Protein AF-A0A1F4MQS3-F1 (afdb_monomer_lite)

pLDDT: mean 78.27, std 14.8, range [34.16, 96.81]

Secondary structure (DSSP, 8-state):
-HHHHHHHHHHHHHHT---EEEEEEEETTEEEEEEEEGGGHHHHHHHHHHHHHHHHHHHHHTTGGGSPP-HHHHHHHHHHTTTT--HHHHHHHHHHHHHT--SSHHHHHHHHHHHHHIIIIIGGGGEEETTEESS-TTSHHHHHHHTT-HHHHHHHHHHHHHHHHHHHHHHHHHHHHHHHHT--

Structure (mmCIF, N/CA/C/O backbone):
data_AF-A0A1F4MQS3-F1
#
_entry.id   AF-A0A1F4MQS3-F1
#
loop_
_atom_site.group_PDB
_atom_site.id
_atom_site.type_symbol
_atom_site.label_atom_id
_atom_site.label_alt_id
_atom_site.label_comp_id
_atom_site.label_asym_id
_atom_site.label_entity_id
_atom_site.label_seq_id
_atom_site.pdbx_PDB_ins_code
_atom_site.Cartn_x
_atom_site.Cartn_y
_atom_site.Cartn_z
_atom_site.occupancy
_atom_site.B_iso_or_equiv
_atom_site.auth_seq_id
_atom_site.auth_comp_id
_atom_site.auth_asym_id
_atom_site.auth_atom_id
_atom_site.pdbx_PDB_model_num
ATOM 1 N N . MET A 1 1 ? 4.201 -28.272 20.830 1.00 42.91 1 MET A N 1
ATOM 2 C CA . MET A 1 1 ? 4.094 -27.930 22.268 1.00 42.91 1 MET A CA 1
ATOM 3 C C . MET A 1 1 ? 4.689 -26.575 22.675 1.00 42.91 1 MET A C 1
ATOM 5 O O . MET A 1 1 ? 3.968 -25.835 23.324 1.00 42.91 1 MET A O 1
ATOM 9 N N . LYS A 1 2 ? 5.932 -26.172 22.333 1.00 38.41 2 LYS A N 1
ATOM 10 C CA . LYS A 1 2 ? 6.406 -24.777 22.590 1.00 38.41 2 LYS A CA 1
ATOM 11 C C . LYS A 1 2 ? 5.998 -23.754 21.509 1.00 38.41 2 LYS A C 1
ATOM 13 O O . LYS A 1 2 ? 5.929 -22.563 21.792 1.00 38.41 2 LYS A O 1
ATOM 18 N N . ARG A 1 3 ? 5.716 -24.219 20.286 1.00 34.16 3 ARG A N 1
ATOM 19 C CA . ARG A 1 3 ? 5.345 -23.390 19.120 1.00 34.16 3 ARG A CA 1
ATOM 20 C C . ARG A 1 3 ? 3.906 -22.850 19.215 1.00 34.16 3 ARG A C 1
ATOM 22 O O . ARG A 1 3 ? 3.660 -21.710 18.841 1.00 34.16 3 ARG A O 1
ATOM 29 N N . ASP A 1 4 ? 3.014 -23.628 19.824 1.00 44.94 4 ASP A N 1
ATOM 30 C CA . ASP A 1 4 ? 1.570 -23.352 19.904 1.00 44.94 4 ASP A CA 1
ATOM 31 C C . ASP A 1 4 ? 1.253 -22.237 20.913 1.00 44.94 4 ASP A C 1
ATOM 33 O O . ASP A 1 4 ? 0.486 -21.324 20.628 1.00 44.94 4 ASP A O 1
ATOM 37 N N . LYS A 1 5 ? 1.984 -22.206 22.035 1.00 43.28 5 LYS A N 1
ATOM 38 C CA . LYS A 1 5 ? 1.832 -21.187 23.087 1.00 43.28 5 LYS A CA 1
ATOM 39 C C . LYS A 1 5 ? 2.231 -19.777 22.627 1.00 43.28 5 LYS A C 1
ATOM 41 O O . LYS A 1 5 ? 1.663 -18.789 23.073 1.00 43.28 5 LYS A O 1
ATOM 46 N N . ALA A 1 6 ? 3.219 -19.657 21.736 1.00 38.25 6 ALA A N 1
ATOM 47 C CA . ALA A 1 6 ? 3.658 -18.361 21.211 1.00 38.25 6 ALA A CA 1
ATOM 48 C C . ALA A 1 6 ? 2.659 -17.768 20.202 1.00 38.25 6 ALA A C 1
ATOM 50 O O . ALA A 1 6 ? 2.462 -16.552 20.200 1.00 38.25 6 ALA A O 1
ATOM 51 N N . LEU A 1 7 ? 2.030 -18.628 19.393 1.00 41.91 7 LEU A N 1
ATOM 52 C CA . LEU A 1 7 ? 0.956 -18.285 18.460 1.00 41.91 7 LEU A CA 1
ATOM 53 C C . LEU A 1 7 ? -0.340 -17.922 19.193 1.00 41.91 7 LEU A C 1
ATOM 55 O O . LEU A 1 7 ? -0.954 -16.925 18.839 1.00 41.91 7 LEU A O 1
ATOM 59 N N . GLU A 1 8 ? -0.708 -18.647 20.252 1.00 46.16 8 GLU A N 1
ATOM 60 C CA . GLU A 1 8 ? -1.857 -18.308 21.107 1.00 46.16 8 GLU A CA 1
ATOM 61 C C . GLU A 1 8 ? -1.672 -16.986 21.855 1.00 46.16 8 GLU A C 1
ATOM 63 O O . GLU A 1 8 ? -2.613 -16.215 21.969 1.00 46.16 8 GLU A O 1
ATOM 68 N N . ILE A 1 9 ? -0.461 -16.671 22.327 1.00 45.41 9 ILE A N 1
ATOM 69 C CA . ILE A 1 9 ? -0.186 -15.386 22.991 1.00 45.41 9 ILE A CA 1
ATOM 70 C C . ILE A 1 9 ? -0.205 -14.226 21.988 1.00 45.41 9 ILE A C 1
ATOM 72 O O . ILE A 1 9 ? -0.660 -13.139 22.328 1.00 45.41 9 ILE A O 1
ATOM 76 N N . LEU A 1 10 ? 0.280 -14.434 20.758 1.00 46.12 10 LEU A N 1
ATOM 77 C CA . LEU A 1 10 ? 0.170 -13.438 19.685 1.00 46.12 10 LEU A CA 1
ATOM 78 C C . LEU A 1 10 ? -1.285 -13.256 19.243 1.00 46.12 10 LEU A C 1
ATOM 80 O O . LEU A 1 10 ? -1.709 -12.119 19.069 1.00 46.12 10 LEU A O 1
ATOM 84 N N . ARG A 1 11 ? -2.057 -14.347 19.144 1.00 50.38 11 ARG A N 1
ATOM 85 C CA . ARG A 1 11 ? -3.507 -14.302 18.926 1.00 50.38 11 ARG A CA 1
ATOM 86 C C . ARG A 1 11 ? -4.212 -13.559 20.049 1.00 50.38 11 ARG A C 1
ATOM 88 O O . ARG A 1 11 ? -4.849 -12.570 19.756 1.00 50.38 11 ARG A O 1
ATOM 95 N N . ALA A 1 12 ? -4.000 -13.903 21.316 1.00 50.53 12 ALA A N 1
ATOM 96 C CA . ALA A 1 12 ? -4.643 -13.237 22.451 1.00 50.53 12 ALA A CA 1
ATOM 97 C C . ALA A 1 12 ? -4.222 -11.761 22.624 1.00 50.53 12 ALA A C 1
ATOM 99 O O . ALA A 1 12 ? -5.011 -10.941 23.099 1.00 50.53 12 ALA A O 1
ATOM 100 N N . ALA A 1 13 ? -2.989 -11.403 22.243 1.00 49.19 13 ALA A N 1
ATOM 101 C CA . ALA A 1 13 ? -2.528 -10.015 22.216 1.00 49.19 13 ALA A CA 1
ATOM 102 C C . ALA A 1 13 ? -3.146 -9.216 21.053 1.00 49.19 13 ALA A C 1
ATOM 104 O O . ALA A 1 13 ? -3.461 -8.044 21.249 1.00 49.19 13 ALA A O 1
ATOM 105 N N . ASN A 1 14 ? -3.362 -9.844 19.889 1.00 50.25 14 ASN A N 1
ATOM 106 C CA . ASN A 1 14 ? -4.053 -9.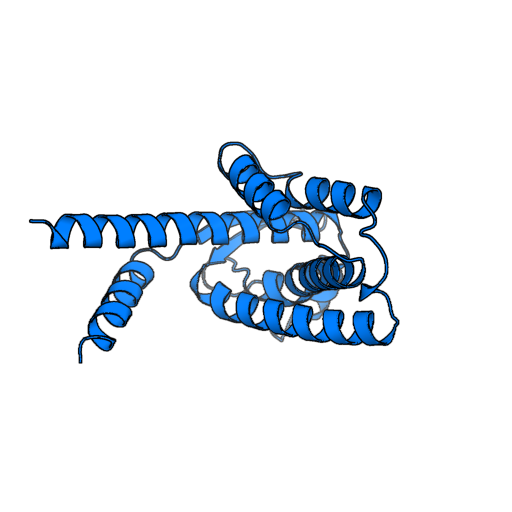250 18.737 1.00 50.25 14 ASN A CA 1
ATOM 107 C C . ASN A 1 14 ? -5.579 -9.201 18.918 1.00 50.25 14 ASN A C 1
ATOM 109 O O . ASN A 1 14 ? -6.194 -8.193 18.602 1.00 50.25 14 ASN A O 1
ATOM 113 N N . GLU A 1 15 ? -6.192 -10.243 19.475 1.00 50.12 15 GLU A N 1
ATOM 114 C CA . GLU A 1 15 ? -7.641 -10.385 19.675 1.00 50.12 15 GLU A CA 1
ATOM 115 C C . GLU A 1 15 ? -8.194 -9.349 20.666 1.00 50.12 15 GLU A C 1
ATOM 117 O O . GLU A 1 15 ? -9.366 -8.996 20.590 1.00 50.12 15 GLU A O 1
ATOM 122 N N . LYS A 1 16 ? -7.357 -8.807 21.568 1.00 51.34 16 LYS A N 1
ATOM 123 C CA . LYS A 1 16 ? -7.728 -7.713 22.492 1.00 51.34 16 LYS A CA 1
ATOM 124 C C . LYS A 1 16 ? -7.194 -6.332 22.088 1.00 51.34 16 LYS A C 1
ATOM 126 O O . LYS A 1 16 ? -7.502 -5.350 22.760 1.00 51.34 16 LYS A O 1
ATOM 131 N N . ARG A 1 17 ? -6.380 -6.241 21.031 1.00 55.25 17 ARG A N 1
ATOM 132 C CA . ARG A 1 17 ? -5.812 -4.994 20.485 1.00 55.25 17 ARG A CA 1
ATOM 133 C C . ARG A 1 17 ? -5.831 -5.050 18.959 1.00 55.25 17 ARG A C 1
ATOM 135 O O . ARG A 1 17 ? -4.779 -4.980 18.324 1.00 55.25 17 ARG A O 1
ATOM 142 N N . ALA A 1 18 ? -7.018 -5.209 18.378 1.00 62.50 18 ALA A N 1
ATOM 143 C CA . ALA A 1 18 ? -7.186 -5.034 16.943 1.00 62.50 18 ALA A CA 1
ATOM 144 C C . ALA A 1 18 ? -6.693 -3.622 16.596 1.00 62.50 18 ALA A C 1
ATOM 146 O O . ALA A 1 18 ? -7.237 -2.629 17.082 1.00 62.50 18 ALA A O 1
ATOM 147 N N . VAL A 1 19 ? -5.595 -3.526 15.844 1.00 75.62 19 VAL A N 1
ATOM 148 C CA . VAL A 1 19 ? -5.131 -2.227 15.3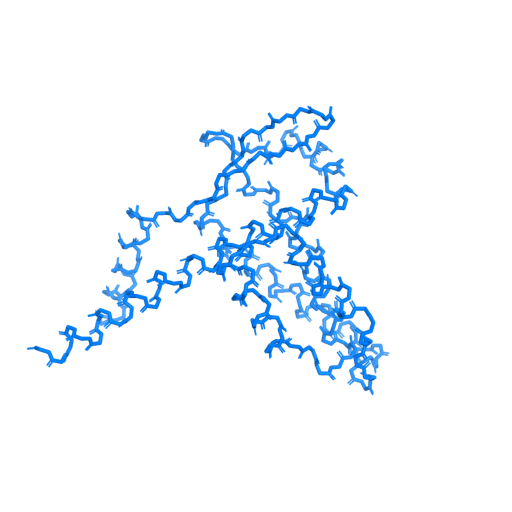64 1.00 75.62 19 VAL A CA 1
ATOM 149 C C . VAL A 1 19 ? -6.143 -1.794 14.325 1.00 75.62 19 VAL A C 1
ATOM 151 O O . VAL A 1 19 ? -6.397 -2.521 13.365 1.00 75.62 19 VAL A O 1
ATOM 154 N N . GLN A 1 20 ? -6.721 -0.623 14.539 1.00 86.00 20 GLN A N 1
ATOM 155 C CA . GLN A 1 20 ? -7.630 -0.010 13.595 1.00 86.00 20 GLN A CA 1
ATOM 156 C C . GLN A 1 20 ? -7.180 1.408 13.279 1.00 86.00 20 GLN A C 1
ATOM 158 O O . GLN A 1 20 ? -6.501 2.064 14.080 1.00 86.00 20 GLN A O 1
ATOM 163 N N . ILE A 1 21 ? -7.551 1.860 12.091 1.00 87.38 21 ILE A N 1
ATOM 164 C CA . ILE A 1 21 ? -7.402 3.243 11.667 1.00 87.38 21 ILE A CA 1
ATOM 165 C C . ILE A 1 21 ? -8.743 3.707 11.133 1.00 87.38 21 ILE A C 1
ATOM 167 O O . ILE A 1 21 ? -9.274 3.120 10.192 1.00 87.38 21 ILE A O 1
ATOM 171 N N . ASP A 1 22 ? -9.236 4.779 11.737 1.00 90.56 22 ASP A N 1
ATOM 172 C CA . ASP A 1 22 ? -10.460 5.462 11.349 1.00 90.56 22 ASP A CA 1
ATOM 173 C C . ASP A 1 22 ? -10.089 6.704 10.530 1.00 90.56 22 ASP A C 1
ATOM 175 O O . ASP A 1 22 ? -9.170 7.449 10.892 1.00 90.56 22 ASP A O 1
ATOM 179 N N . PHE A 1 23 ? -10.756 6.910 9.397 1.00 91.12 23 PHE A N 1
ATOM 180 C CA . PHE A 1 23 ? -10.542 8.070 8.531 1.00 91.12 23 PHE A CA 1
ATOM 181 C C . PHE A 1 23 ? -11.784 8.355 7.674 1.00 91.12 23 PHE A C 1
ATOM 183 O O . PHE A 1 23 ? -12.547 7.436 7.384 1.00 91.12 23 PHE A O 1
ATOM 190 N N . PRO A 1 24 ? -12.014 9.609 7.254 1.00 90.12 24 PRO A N 1
ATOM 191 C CA . PRO A 1 24 ? -13.052 9.907 6.280 1.00 90.12 24 PRO A CA 1
ATOM 192 C C . PRO A 1 24 ? -12.583 9.520 4.872 1.00 90.12 24 PRO A C 1
ATOM 194 O O . PRO A 1 24 ? -11.460 9.829 4.466 1.00 90.12 24 PRO A O 1
ATOM 197 N N . LEU A 1 25 ? -13.459 8.867 4.117 1.00 88.50 25 LEU A N 1
ATOM 198 C CA . LEU A 1 25 ? -13.337 8.676 2.680 1.00 88.50 25 LEU A CA 1
ATOM 199 C C . LEU A 1 25 ? -14.268 9.674 1.993 1.00 88.50 25 LEU A C 1
ATOM 201 O O . LEU A 1 25 ? -15.478 9.613 2.191 1.00 88.50 25 LEU A O 1
ATOM 205 N N . VAL A 1 26 ? -13.710 10.600 1.217 1.00 83.75 26 VAL A N 1
ATOM 206 C CA . VAL A 1 26 ? -14.506 11.587 0.480 1.00 83.75 26 VAL A CA 1
ATOM 207 C C . VAL A 1 26 ? -14.846 11.020 -0.893 1.00 83.75 26 VAL A C 1
ATOM 209 O O . VAL A 1 26 ? -13.941 10.752 -1.679 1.00 83.75 26 VAL A O 1
ATOM 212 N N . ILE A 1 27 ? -16.134 10.848 -1.181 1.00 75.81 27 ILE A N 1
ATOM 213 C CA . ILE A 1 27 ? -16.644 10.413 -2.489 1.00 75.81 27 ILE A CA 1
ATOM 214 C C . ILE A 1 27 ? -17.666 11.444 -2.948 1.00 75.81 27 ILE A C 1
ATOM 216 O O . ILE A 1 27 ? -18.623 11.708 -2.226 1.00 75.81 27 ILE A O 1
ATOM 220 N N . ASP A 1 28 ? -17.448 12.061 -4.110 1.00 75.19 28 ASP A N 1
ATOM 221 C CA . ASP A 1 28 ? -18.344 13.086 -4.669 1.00 75.19 28 ASP A CA 1
ATOM 222 C C . ASP A 1 28 ? -18.698 14.216 -3.676 1.00 75.19 28 ASP A C 1
ATOM 224 O O . ASP A 1 28 ? -19.802 14.757 -3.665 1.00 75.19 28 ASP A O 1
ATOM 228 N N . GLY A 1 29 ? -17.744 14.577 -2.808 1.00 78.31 29 GLY A N 1
ATOM 229 C CA . GLY A 1 29 ? -17.918 15.601 -1.770 1.00 78.31 29 GLY A CA 1
ATOM 230 C C . GLY A 1 29 ? -18.630 15.127 -0.497 1.00 78.31 29 GLY A C 1
ATOM 231 O O . GLY A 1 29 ? -18.845 15.932 0.407 1.00 78.31 29 GLY A O 1
ATOM 232 N N . ILE A 1 30 ? -18.970 13.841 -0.395 1.00 83.44 30 ILE A N 1
ATOM 233 C CA . ILE A 1 30 ? -19.573 13.222 0.788 1.00 83.44 30 ILE A CA 1
ATOM 234 C C . ILE A 1 30 ? -18.481 12.544 1.615 1.00 83.44 30 ILE A C 1
ATOM 236 O O . ILE A 1 30 ? -17.760 11.685 1.113 1.00 83.44 30 ILE A O 1
ATOM 240 N N . GLU A 1 31 ? -18.380 12.903 2.894 1.00 89.50 31 GLU A N 1
ATOM 241 C CA . GLU A 1 31 ? -17.496 12.236 3.853 1.00 89.50 31 GLU A CA 1
ATOM 242 C C . GLU A 1 31 ? -18.148 10.966 4.408 1.00 89.50 31 GLU A C 1
ATOM 244 O O . GLU A 1 31 ? -19.148 11.017 5.124 1.00 89.50 31 GLU A O 1
ATOM 249 N N . ILE A 1 32 ? -17.549 9.816 4.107 1.00 88.50 32 ILE A N 1
ATOM 250 C CA . ILE A 1 32 ? -17.955 8.513 4.632 1.00 88.50 32 ILE A CA 1
ATOM 251 C C . ILE A 1 32 ? -16.961 8.102 5.726 1.00 88.50 32 ILE A C 1
ATOM 253 O O . ILE A 1 32 ? -15.773 7.952 5.432 1.00 88.50 32 ILE A O 1
ATOM 257 N N . PRO A 1 33 ? -17.389 7.906 6.986 1.00 92.12 33 PRO A N 1
ATOM 258 C CA . PRO A 1 33 ? -16.491 7.491 8.057 1.00 92.12 33 PRO A CA 1
ATOM 259 C C . PRO A 1 33 ? -16.152 6.008 7.900 1.00 92.12 33 PRO A C 1
ATOM 261 O O . PRO A 1 33 ? -17.007 5.146 8.111 1.00 92.12 33 PRO A O 1
ATOM 264 N N . VAL A 1 34 ? -14.906 5.714 7.529 1.00 92.44 34 VAL A N 1
ATOM 265 C CA . VAL A 1 34 ? -14.443 4.345 7.297 1.00 92.44 34 VAL A CA 1
ATOM 266 C C . VAL A 1 34 ? -13.416 3.903 8.330 1.00 92.44 34 VAL A C 1
ATOM 268 O O . VAL A 1 34 ? -12.592 4.687 8.807 1.00 92.44 34 VAL A O 1
ATOM 271 N N . THR A 1 35 ? -13.433 2.609 8.623 1.00 91.38 35 THR A N 1
ATOM 272 C CA . THR A 1 35 ? -12.471 1.935 9.493 1.00 91.38 35 THR A CA 1
ATOM 273 C C . THR A 1 35 ? -11.724 0.867 8.705 1.00 91.38 35 THR A C 1
ATOM 275 O O . THR A 1 35 ? -12.329 0.076 7.982 1.00 91.38 35 THR A O 1
ATOM 278 N N . MET A 1 36 ? -10.406 0.795 8.887 1.00 89.38 36 MET A N 1
ATOM 279 C CA . MET A 1 36 ? -9.563 -0.298 8.397 1.00 89.38 36 MET A CA 1
ATOM 280 C C . MET A 1 36 ? -8.990 -1.072 9.585 1.00 89.38 36 MET A C 1
ATOM 282 O O . MET A 1 36 ? -8.399 -0.470 10.483 1.00 89.38 36 MET A O 1
ATOM 286 N N . LYS A 1 37 ? -9.160 -2.399 9.595 1.00 85.38 37 LYS A N 1
ATOM 287 C CA . LYS A 1 37 ? -8.775 -3.287 10.707 1.00 85.38 37 LYS A CA 1
ATOM 288 C C . LYS A 1 37 ? -7.597 -4.178 10.307 1.00 85.38 37 LYS A C 1
ATOM 290 O O . LYS A 1 37 ? -7.512 -4.634 9.172 1.00 85.38 37 LYS A O 1
ATOM 295 N N . ASN A 1 38 ? -6.695 -4.470 11.244 1.00 75.75 38 ASN A N 1
ATOM 296 C CA . ASN A 1 38 ? -5.512 -5.299 10.978 1.00 75.75 38 ASN A CA 1
ATOM 297 C C . ASN A 1 38 ? -5.788 -6.801 10.805 1.00 75.75 38 ASN A C 1
ATOM 299 O O . ASN A 1 38 ? -4.905 -7.527 10.357 1.00 75.75 38 ASN A O 1
ATOM 303 N N . ILE A 1 39 ? -6.975 -7.289 11.167 1.00 67.56 39 ILE A N 1
ATOM 304 C CA . ILE A 1 39 ? -7.314 -8.712 11.030 1.00 67.56 39 ILE A CA 1
ATOM 305 C C . ILE A 1 39 ? -7.357 -9.156 9.559 1.00 67.56 39 ILE A C 1
ATOM 307 O O . ILE A 1 39 ? -6.912 -10.257 9.245 1.00 67.56 39 ILE A O 1
ATOM 311 N N . ASP A 1 40 ? -7.753 -8.255 8.659 1.00 66.44 40 ASP A N 1
ATOM 312 C CA . ASP A 1 40 ? -7.882 -8.518 7.220 1.00 66.44 40 ASP A CA 1
ATOM 313 C C . ASP A 1 40 ? -6.583 -8.215 6.438 1.00 66.44 40 ASP A C 1
ATOM 315 O O . ASP A 1 40 ? -6.460 -8.475 5.242 1.00 66.44 40 ASP A O 1
ATOM 319 N N . VAL A 1 41 ? -5.564 -7.678 7.118 1.00 66.31 41 VAL A N 1
ATOM 320 C CA . VAL A 1 41 ? -4.282 -7.262 6.524 1.00 66.31 41 VAL A CA 1
ATOM 321 C C . VAL A 1 41 ? -3.412 -8.443 6.100 1.00 66.31 41 VAL A C 1
ATOM 323 O O . VAL A 1 41 ? -2.601 -8.306 5.179 1.00 66.31 41 VAL A O 1
ATOM 326 N N . ILE A 1 42 ? -3.553 -9.601 6.753 1.00 65.06 42 ILE A N 1
ATOM 327 C CA . ILE A 1 42 ? -2.779 -10.805 6.414 1.00 65.06 42 ILE A CA 1
ATOM 328 C C . ILE A 1 42 ? -3.105 -11.244 4.983 1.00 65.06 42 ILE A C 1
ATOM 330 O O . ILE A 1 42 ? -2.186 -11.458 4.190 1.00 65.06 42 ILE A O 1
ATOM 334 N N . ASP A 1 43 ? -4.388 -11.275 4.629 1.0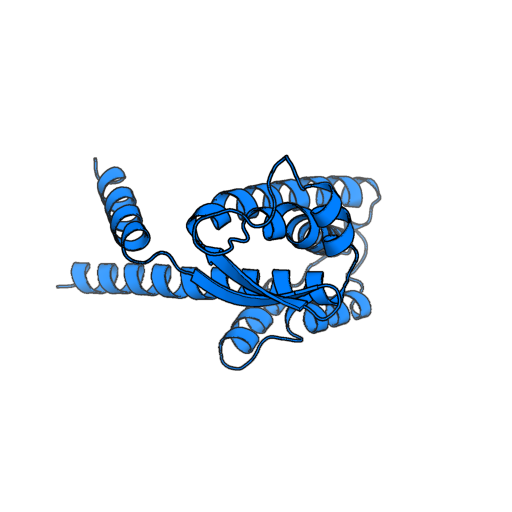0 65.44 43 ASP A N 1
ATOM 335 C CA . ASP A 1 43 ? -4.841 -11.670 3.296 1.00 65.44 43 ASP A CA 1
ATOM 336 C C . ASP A 1 43 ? -4.383 -10.660 2.237 1.00 65.44 43 ASP A C 1
ATOM 338 O O . ASP A 1 43 ? -3.852 -11.042 1.191 1.00 65.44 43 ASP A O 1
ATOM 342 N N . VAL A 1 44 ? -4.473 -9.359 2.539 1.00 73.19 44 VAL A N 1
ATOM 343 C CA . VAL A 1 44 ? -3.957 -8.296 1.660 1.00 73.19 44 VAL A CA 1
ATOM 344 C C . VAL A 1 44 ? -2.443 -8.438 1.443 1.00 73.19 44 VAL A C 1
ATOM 346 O O . VAL A 1 44 ? -1.968 -8.321 0.312 1.00 73.19 44 VAL A O 1
ATOM 349 N N . SER A 1 45 ? -1.684 -8.753 2.496 1.00 70.94 45 SER A N 1
ATOM 350 C CA . SER A 1 45 ? -0.226 -8.933 2.429 1.00 70.94 45 SER A CA 1
ATOM 351 C C . SER A 1 45 ? 0.174 -10.153 1.593 1.00 70.94 45 SER A C 1
ATOM 353 O O . SER A 1 45 ? 1.120 -10.079 0.807 1.00 70.94 45 SER A O 1
ATOM 355 N N . MET A 1 46 ? -0.555 -11.267 1.716 1.00 70.75 46 MET A N 1
ATOM 356 C CA . MET A 1 46 ? -0.334 -12.458 0.886 1.00 70.75 46 MET A CA 1
ATOM 357 C C . MET A 1 46 ? -0.607 -12.166 -0.594 1.00 70.75 46 MET A C 1
ATOM 359 O O . MET A 1 46 ? 0.204 -12.506 -1.457 1.00 70.75 46 MET A O 1
ATOM 363 N N . MET A 1 47 ? -1.702 -11.464 -0.898 1.00 76.81 47 MET A N 1
ATOM 364 C CA . MET A 1 47 ? -2.029 -11.074 -2.273 1.00 76.81 47 MET A CA 1
ATOM 365 C C . MET A 1 47 ? -1.017 -10.084 -2.861 1.00 76.81 47 MET A C 1
ATOM 367 O O . MET A 1 47 ? -0.701 -10.151 -4.056 1.00 76.81 47 MET A O 1
ATOM 371 N N . GLN A 1 48 ? -0.475 -9.186 -2.035 1.00 78.75 48 GLN A N 1
ATOM 372 C CA . GLN A 1 48 ? 0.592 -8.278 -2.440 1.00 78.75 48 GLN A CA 1
ATOM 373 C C . GLN A 1 48 ? 1.849 -9.054 -2.851 1.00 78.75 48 GLN A C 1
ATOM 375 O O . GLN A 1 48 ? 2.393 -8.793 -3.924 1.00 78.75 48 GLN A O 1
ATOM 380 N N . GLN A 1 49 ? 2.272 -10.044 -2.057 1.00 79.75 49 GLN A N 1
ATOM 381 C CA . GLN A 1 49 ? 3.430 -10.889 -2.377 1.00 79.75 49 GLN A CA 1
ATOM 382 C C . GLN A 1 49 ? 3.240 -11.650 -3.691 1.00 79.75 49 GLN A C 1
ATOM 384 O O . GLN A 1 49 ? 4.097 -11.567 -4.568 1.00 79.75 49 GLN A O 1
ATOM 389 N N . MET A 1 50 ? 2.085 -12.294 -3.883 1.00 82.19 50 MET A N 1
ATOM 390 C CA . 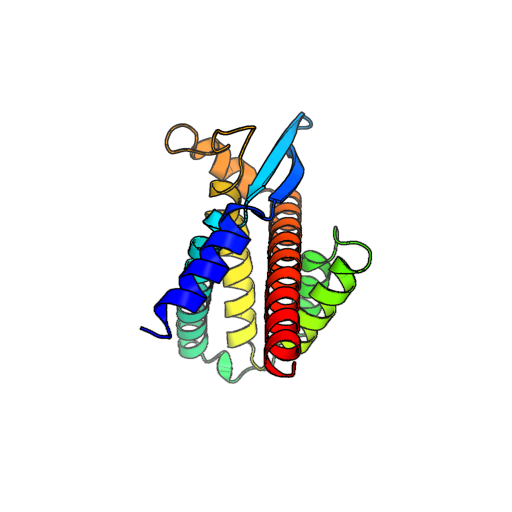MET A 1 50 ? 1.775 -12.987 -5.141 1.00 82.19 50 MET A CA 1
ATOM 391 C C . MET A 1 50 ? 1.816 -12.042 -6.351 1.00 82.19 50 MET A C 1
ATOM 393 O O . MET A 1 50 ? 2.261 -12.421 -7.435 1.00 82.19 50 MET A O 1
ATOM 397 N N . THR A 1 51 ? 1.360 -10.797 -6.177 1.00 86.25 51 THR A N 1
ATOM 398 C CA . THR A 1 51 ? 1.394 -9.789 -7.244 1.00 86.25 51 THR A CA 1
ATOM 399 C C . THR A 1 51 ? 2.825 -9.372 -7.578 1.00 86.25 51 THR A C 1
ATOM 401 O O . THR A 1 51 ? 3.157 -9.270 -8.757 1.00 86.25 51 THR A O 1
ATOM 404 N N . ILE A 1 52 ? 3.672 -9.167 -6.562 1.00 86.31 52 ILE A N 1
ATOM 405 C CA . ILE A 1 52 ? 5.097 -8.860 -6.749 1.00 86.31 52 ILE A CA 1
ATOM 406 C C . ILE A 1 52 ? 5.768 -9.989 -7.526 1.00 86.31 52 ILE A C 1
ATOM 408 O O . ILE A 1 52 ? 6.421 -9.726 -8.528 1.00 86.31 52 ILE A O 1
ATOM 412 N N . GLU A 1 53 ? 5.585 -11.240 -7.103 1.00 88.75 53 GLU A N 1
ATOM 413 C CA . GLU A 1 53 ? 6.209 -12.398 -7.750 1.00 88.75 53 GLU A CA 1
ATOM 414 C C . GLU A 1 53 ? 5.795 -12.524 -9.216 1.00 88.75 53 GLU A C 1
ATOM 416 O O . GLU A 1 53 ? 6.642 -12.716 -10.092 1.00 88.75 53 GLU A O 1
ATOM 421 N N . LYS A 1 54 ? 4.498 -12.365 -9.500 1.00 90.56 54 LYS A N 1
ATOM 422 C CA . LYS A 1 54 ? 3.982 -12.399 -10.869 1.00 90.56 54 LYS A CA 1
ATOM 423 C C . LYS A 1 54 ? 4.587 -11.282 -11.726 1.00 90.56 54 LYS A C 1
ATOM 425 O O . LYS A 1 54 ? 5.169 -11.574 -12.768 1.00 90.56 54 LYS A O 1
ATOM 430 N N . ALA A 1 55 ? 4.488 -10.032 -11.274 1.00 91.44 55 ALA A N 1
ATOM 431 C CA . ALA A 1 55 ? 4.973 -8.875 -12.025 1.00 91.44 55 ALA A CA 1
ATOM 432 C C . ALA A 1 55 ? 6.499 -8.903 -12.213 1.00 91.44 55 ALA A C 1
ATOM 434 O O . ALA A 1 55 ? 7.006 -8.531 -13.269 1.00 91.44 55 ALA A O 1
ATOM 435 N N . LEU A 1 56 ? 7.240 -9.397 -11.217 1.00 92.69 56 LEU A N 1
ATOM 436 C CA . LEU A 1 56 ? 8.687 -9.570 -11.300 1.00 92.69 56 LEU A CA 1
ATOM 437 C C . LEU A 1 56 ? 9.069 -10.606 -12.361 1.00 92.69 56 LEU A C 1
ATOM 439 O O . LEU A 1 56 ? 10.017 -10.387 -13.114 1.00 92.69 56 LEU A O 1
ATOM 443 N N . ASN A 1 57 ? 8.348 -11.726 -12.431 1.00 93.50 57 ASN A N 1
ATOM 444 C CA . ASN A 1 57 ? 8.592 -12.755 -13.439 1.00 93.50 57 ASN A CA 1
ATOM 445 C C . ASN A 1 57 ? 8.308 -12.240 -14.856 1.00 93.50 57 ASN A C 1
ATOM 447 O O . ASN A 1 57 ? 9.130 -12.455 -15.744 1.00 93.50 57 ASN A O 1
ATOM 451 N N . GLU A 1 58 ? 7.203 -11.519 -15.051 1.00 94.25 58 GLU A N 1
ATOM 452 C CA . GLU A 1 58 ? 6.853 -10.886 -16.331 1.00 94.25 58 GLU A CA 1
ATOM 453 C C . GLU A 1 58 ? 7.930 -9.867 -16.753 1.00 94.25 58 GLU A C 1
ATOM 455 O O . GLU A 1 58 ? 8.528 -9.991 -17.821 1.00 94.25 58 GLU A O 1
ATOM 460 N N . ALA A 1 59 ? 8.305 -8.942 -15.864 1.00 93.19 59 ALA A N 1
ATOM 461 C CA . ALA A 1 59 ? 9.340 -7.943 -16.144 1.00 93.19 59 ALA A CA 1
ATOM 462 C C . ALA A 1 59 ? 10.732 -8.561 -16.392 1.00 93.19 59 ALA A C 1
ATOM 464 O O . ALA A 1 59 ? 11.543 -8.031 -17.157 1.00 93.19 59 ALA A O 1
ATOM 465 N N . ARG A 1 60 ? 11.042 -9.700 -15.756 1.00 93.88 60 ARG A N 1
ATOM 466 C CA . ARG A 1 60 ? 12.286 -10.444 -16.006 1.00 93.88 60 ARG A CA 1
ATOM 467 C C . ARG A 1 60 ? 12.315 -11.064 -17.394 1.00 93.88 60 ARG A C 1
ATOM 469 O O . ARG A 1 60 ? 13.364 -10.990 -18.031 1.00 93.88 60 ARG A O 1
ATOM 476 N N . GLN A 1 61 ? 11.201 -11.635 -17.851 1.00 95.12 61 GLN A N 1
ATOM 477 C CA . GLN A 1 61 ? 11.073 -12.196 -19.201 1.00 95.12 61 GLN A CA 1
ATOM 478 C C . GLN A 1 61 ? 11.268 -11.125 -20.281 1.00 95.12 61 GLN A C 1
ATOM 480 O O . GLN A 1 61 ? 11.853 -11.406 -21.322 1.00 95.12 61 GLN A O 1
ATOM 485 N N . GLU A 1 62 ? 10.878 -9.886 -19.991 1.00 94.88 62 GLU A N 1
ATOM 486 C CA . GLU A 1 62 ? 11.117 -8.718 -20.848 1.00 94.88 62 GLU A CA 1
ATOM 487 C C . GLU A 1 62 ? 12.551 -8.154 -20.755 1.00 94.88 62 GLU A C 1
ATOM 489 O O . GLU A 1 62 ? 12.884 -7.169 -21.409 1.00 94.88 62 GLU A O 1
ATOM 494 N N . GLY A 1 63 ? 13.431 -8.754 -19.944 1.00 94.50 63 GLY A N 1
ATOM 495 C CA . GLY A 1 63 ? 14.827 -8.325 -19.800 1.00 94.50 63 GLY A CA 1
ATOM 496 C C . GLY A 1 63 ? 15.036 -7.096 -18.907 1.00 94.50 63 GLY A C 1
ATOM 497 O O . GLY A 1 63 ? 16.164 -6.629 -18.762 1.00 94.50 63 GLY A O 1
ATOM 498 N N . LEU A 1 64 ? 13.992 -6.595 -18.238 1.00 95.31 64 LEU A N 1
ATOM 499 C CA . LEU A 1 64 ? 14.056 -5.351 -17.454 1.00 95.31 64 LEU A CA 1
ATOM 500 C C . LEU A 1 64 ? 14.900 -5.479 -16.176 1.00 95.31 64 LEU A C 1
ATOM 502 O O . LEU A 1 64 ? 15.312 -4.483 -15.592 1.00 95.31 64 LEU A O 1
ATOM 506 N N . HIS A 1 65 ? 15.211 -6.702 -15.752 1.00 95.56 65 HIS A N 1
ATOM 507 C CA . HIS A 1 65 ? 16.112 -6.973 -14.628 1.00 95.56 65 HIS A CA 1
ATOM 508 C C . HIS A 1 65 ? 17.575 -6.601 -14.916 1.00 95.56 65 HIS A C 1
ATOM 510 O O . HIS A 1 65 ? 18.379 -6.519 -13.994 1.00 95.56 65 HIS A O 1
ATOM 516 N N . LEU A 1 66 ? 17.923 -6.381 -16.187 1.00 95.56 66 LEU A N 1
ATOM 517 C CA . LEU A 1 66 ? 19.244 -5.912 -16.608 1.00 95.56 66 LEU A CA 1
ATOM 518 C C . LEU A 1 66 ? 19.322 -4.383 -16.689 1.00 95.56 66 LEU A C 1
ATOM 520 O O . LEU A 1 66 ? 20.399 -3.832 -16.908 1.00 95.56 66 LEU A O 1
ATOM 524 N N . LEU A 1 67 ? 18.186 -3.697 -16.546 1.00 96.38 67 LEU A N 1
ATOM 525 C CA . LEU A 1 67 ? 18.099 -2.249 -16.645 1.00 96.38 67 LEU A CA 1
ATOM 526 C C . LEU A 1 67 ? 18.125 -1.610 -15.251 1.00 96.38 67 LEU A C 1
ATOM 528 O O . LEU A 1 67 ? 17.550 -2.161 -14.303 1.00 96.38 67 LEU A O 1
ATOM 532 N N . PRO A 1 68 ? 18.766 -0.436 -15.113 1.00 96.69 68 PRO A N 1
ATOM 533 C CA . PRO A 1 68 ? 18.780 0.289 -13.855 1.00 96.69 68 PRO A CA 1
ATOM 534 C C . PRO A 1 68 ? 17.385 0.822 -13.514 1.00 96.69 68 PRO A C 1
ATOM 536 O O . PRO A 1 68 ? 16.542 1.035 -14.387 1.00 96.69 68 PRO A O 1
ATOM 539 N N . VAL A 1 69 ? 17.170 1.081 -12.227 1.00 96.31 69 VAL A N 1
ATOM 540 C CA . VAL A 1 69 ? 15.968 1.751 -11.716 1.00 96.31 69 VAL A CA 1
ATOM 541 C C . VAL A 1 69 ? 15.771 3.100 -12.407 1.00 96.31 69 VAL A C 1
ATOM 543 O O . VAL A 1 69 ? 16.716 3.861 -12.621 1.00 96.31 69 VAL A O 1
ATOM 546 N N . ASN A 1 70 ? 14.519 3.430 -12.711 1.00 96.62 70 ASN A N 1
ATOM 547 C CA . ASN A 1 70 ? 14.146 4.772 -13.124 1.00 96.62 70 ASN A CA 1
ATOM 548 C C . ASN A 1 70 ? 13.976 5.655 -11.878 1.00 96.62 70 ASN A C 1
ATOM 550 O O . ASN A 1 70 ? 12.914 5.657 -11.248 1.00 96.62 70 ASN A O 1
ATOM 554 N N . GLU A 1 71 ? 15.031 6.400 -11.540 1.00 94.44 71 GLU A N 1
ATOM 555 C CA . GLU A 1 71 ? 15.104 7.239 -10.334 1.00 94.44 71 GLU A CA 1
ATOM 556 C C . GLU A 1 71 ? 13.968 8.265 -10.255 1.00 94.44 71 GLU A C 1
ATOM 558 O O . GLU A 1 71 ? 13.307 8.369 -9.228 1.00 94.44 71 GLU A O 1
ATOM 563 N N . MET A 1 72 ? 13.643 8.940 -11.362 1.00 94.56 72 MET A N 1
ATOM 564 C CA . MET A 1 72 ? 12.553 9.922 -11.398 1.00 94.56 72 MET A CA 1
ATOM 565 C C . MET A 1 72 ? 11.194 9.286 -11.060 1.00 94.56 72 MET A C 1
ATOM 567 O O . MET A 1 72 ? 10.390 9.855 -10.318 1.00 94.56 72 MET A O 1
ATOM 571 N N . ARG A 1 73 ? 10.918 8.084 -11.586 1.00 91.50 73 ARG A N 1
ATOM 572 C CA . ARG A 1 73 ? 9.691 7.344 -11.248 1.00 91.50 73 ARG A CA 1
ATOM 573 C C . ARG A 1 73 ? 9.692 6.885 -9.794 1.00 91.50 73 ARG A C 1
ATOM 575 O O . ARG A 1 73 ? 8.640 6.935 -9.153 1.00 91.50 73 ARG A O 1
ATOM 582 N N . TRP A 1 74 ? 10.847 6.469 -9.281 1.00 91.88 74 TRP A N 1
ATOM 583 C CA . TRP A 1 74 ? 10.990 6.030 -7.899 1.00 91.88 74 TRP A CA 1
ATOM 584 C C . TRP A 1 74 ? 10.773 7.180 -6.908 1.00 91.88 74 TRP A C 1
ATOM 586 O O . TRP A 1 74 ? 9.977 7.049 -5.982 1.00 91.88 74 TRP A O 1
ATOM 596 N N . GLU A 1 75 ? 11.369 8.345 -7.147 1.00 91.00 75 GLU A N 1
ATOM 597 C CA . GLU A 1 75 ? 11.137 9.556 -6.350 1.00 91.00 75 GLU A CA 1
ATOM 598 C C . GLU A 1 75 ? 9.660 9.964 -6.354 1.00 91.00 75 GLU A C 1
ATOM 600 O O . GLU A 1 75 ? 9.081 10.271 -5.309 1.00 91.00 75 GLU A O 1
ATOM 605 N N . ALA A 1 76 ? 9.007 9.896 -7.517 1.00 89.69 76 ALA A N 1
ATOM 606 C CA . ALA A 1 76 ? 7.578 10.161 -7.619 1.00 89.69 76 ALA A CA 1
ATOM 607 C C . ALA A 1 76 ? 6.738 9.138 -6.827 1.00 89.69 76 ALA A C 1
ATOM 609 O O . ALA A 1 76 ? 5.710 9.501 -6.252 1.00 89.69 76 ALA A O 1
ATOM 610 N N . HIS A 1 77 ? 7.161 7.870 -6.777 1.00 86.38 77 HIS A N 1
ATOM 611 C CA . HIS A 1 77 ? 6.524 6.844 -5.952 1.00 86.38 77 HIS A CA 1
ATOM 612 C C . HIS A 1 77 ? 6.679 7.143 -4.454 1.00 86.38 77 HIS A C 1
ATOM 614 O O . HIS A 1 77 ? 5.676 7.149 -3.741 1.00 86.38 77 HIS A O 1
ATOM 620 N N . LEU A 1 78 ? 7.893 7.472 -3.995 1.00 86.94 78 LEU A N 1
ATOM 621 C CA . LEU A 1 78 ? 8.155 7.866 -2.605 1.00 86.94 78 LEU A CA 1
ATOM 622 C C . LEU A 1 78 ? 7.302 9.068 -2.184 1.00 86.94 78 LEU A C 1
ATOM 624 O O . LEU A 1 78 ? 6.717 9.069 -1.098 1.00 86.94 78 LEU A O 1
ATOM 628 N N . LYS A 1 79 ? 7.193 10.074 -3.061 1.00 88.00 79 LYS A N 1
ATOM 629 C CA . LYS A 1 79 ? 6.358 11.254 -2.821 1.00 88.00 79 LYS A CA 1
ATOM 630 C C . LYS A 1 79 ? 4.892 10.861 -2.619 1.00 88.00 79 LYS A C 1
ATOM 632 O O . LYS A 1 79 ? 4.327 11.207 -1.587 1.00 88.00 79 LYS A O 1
ATOM 637 N N . ARG A 1 80 ? 4.300 10.093 -3.543 1.00 84.81 80 ARG A N 1
ATOM 638 C CA . ARG A 1 80 ? 2.892 9.653 -3.448 1.00 84.81 80 ARG A CA 1
ATOM 639 C C . ARG A 1 80 ? 2.625 8.834 -2.186 1.00 84.81 80 ARG A C 1
ATOM 641 O O . ARG A 1 80 ? 1.688 9.121 -1.450 1.00 84.81 80 ARG A O 1
ATOM 648 N N . ALA A 1 81 ? 3.495 7.871 -1.885 1.00 81.38 81 ALA A N 1
ATOM 649 C CA . ALA A 1 81 ? 3.355 6.991 -0.722 1.00 81.38 81 ALA A CA 1
ATOM 650 C C . ALA A 1 81 ? 3.469 7.711 0.636 1.00 81.38 81 ALA A C 1
ATOM 652 O O . ALA A 1 81 ? 3.317 7.086 1.686 1.00 81.38 81 ALA A O 1
ATOM 653 N N . THR A 1 82 ? 3.802 9.005 0.640 1.00 82.81 82 THR A N 1
ATOM 654 C CA . THR A 1 82 ? 4.035 9.781 1.863 1.00 82.81 82 THR A CA 1
ATOM 655 C C . THR A 1 82 ? 3.333 11.133 1.869 1.00 82.81 82 THR A C 1
ATOM 657 O O . THR A 1 82 ? 3.456 11.877 2.846 1.00 82.81 82 THR A O 1
ATOM 660 N N . GLU A 1 83 ? 2.577 11.442 0.815 1.00 83.19 83 GLU A N 1
ATOM 661 C CA . GLU A 1 83 ? 1.940 12.739 0.580 1.00 83.19 83 GLU A CA 1
ATOM 662 C C . GLU A 1 83 ? 1.020 13.142 1.736 1.00 83.19 83 GLU A C 1
ATOM 664 O O . GLU A 1 83 ? 1.183 14.226 2.287 1.00 83.19 83 GLU A O 1
ATOM 669 N N . ASN A 1 84 ? 0.186 12.210 2.211 1.00 78.62 84 ASN A N 1
ATOM 670 C CA . ASN A 1 84 ? -0.784 12.438 3.293 1.00 78.62 84 ASN A CA 1
ATOM 671 C C . ASN A 1 84 ? -0.364 11.804 4.629 1.00 78.62 84 ASN A C 1
ATOM 673 O O . ASN A 1 84 ? -1.195 11.555 5.501 1.00 78.62 84 ASN A O 1
ATOM 677 N N . LEU A 1 85 ? 0.923 11.474 4.773 1.00 80.31 85 LEU A N 1
ATOM 678 C CA . LEU A 1 85 ? 1.484 10.972 6.023 1.00 80.31 85 LEU A CA 1
ATOM 679 C C . LEU A 1 85 ? 2.193 12.096 6.772 1.00 80.31 85 LEU A C 1
ATOM 681 O O . LEU A 1 85 ? 2.956 12.872 6.186 1.00 80.31 85 LEU A O 1
ATOM 685 N N . GLU A 1 86 ? 2.020 12.108 8.091 1.00 81.88 86 GLU A N 1
ATOM 686 C CA . GLU A 1 86 ? 2.610 13.105 8.981 1.00 81.88 86 GLU A CA 1
ATOM 687 C C . GLU A 1 86 ? 3.430 12.475 10.114 1.00 81.88 86 GLU A C 1
ATOM 689 O O . GLU A 1 86 ? 3.334 11.281 10.422 1.00 81.88 86 GLU A O 1
ATOM 694 N N . GLY A 1 87 ? 4.270 13.307 10.732 1.00 86.12 87 GLY A N 1
ATOM 695 C CA . GLY A 1 87 ? 4.937 12.985 11.988 1.00 86.12 87 GLY A CA 1
ATOM 696 C C . GLY A 1 87 ? 5.810 11.717 11.948 1.00 86.12 87 GLY A C 1
ATOM 697 O O . GLY A 1 87 ? 6.534 11.487 10.972 1.00 86.12 87 GLY A O 1
ATOM 698 N N . PRO A 1 88 ? 5.800 10.907 13.025 1.00 81.69 88 PRO A N 1
ATOM 699 C CA . PRO A 1 88 ? 6.602 9.685 13.124 1.00 81.69 88 PRO A CA 1
ATOM 700 C C . PRO A 1 88 ? 6.277 8.638 12.051 1.00 81.69 88 PRO A C 1
ATOM 702 O O . PRO A 1 88 ? 7.190 7.989 11.544 1.00 81.69 88 PRO A O 1
ATOM 705 N N . VAL A 1 89 ? 5.006 8.524 11.649 1.00 77.25 89 VAL A N 1
ATOM 706 C CA . VAL A 1 89 ? 4.559 7.548 10.643 1.00 77.25 89 VAL A CA 1
ATOM 707 C C . VAL A 1 89 ? 5.196 7.843 9.290 1.00 77.25 89 VAL A C 1
ATOM 709 O O . VAL A 1 89 ? 5.775 6.947 8.679 1.00 77.25 89 VAL A O 1
ATOM 712 N N . LYS A 1 90 ? 5.162 9.107 8.840 1.00 86.69 90 LYS A N 1
ATOM 713 C CA . LYS A 1 90 ? 5.803 9.517 7.579 1.00 86.69 90 LYS A CA 1
ATOM 714 C C . LYS A 1 90 ? 7.284 9.147 7.559 1.00 86.69 90 LYS A C 1
ATOM 716 O O . LYS A 1 90 ? 7.769 8.605 6.571 1.00 86.69 90 LYS A O 1
ATOM 721 N N . LYS A 1 91 ? 7.996 9.430 8.658 1.00 86.75 91 LYS A N 1
ATOM 722 C CA . LYS A 1 91 ? 9.433 9.147 8.786 1.00 86.75 91 LYS A CA 1
ATOM 723 C C . LYS A 1 91 ? 9.724 7.653 8.696 1.00 86.75 91 LYS A C 1
ATOM 725 O O . LYS A 1 91 ? 10.649 7.267 7.990 1.00 86.75 91 LYS A O 1
ATOM 730 N N . GLU A 1 92 ? 8.942 6.823 9.380 1.00 86.12 92 GLU A N 1
ATOM 731 C CA . GLU A 1 92 ? 9.146 5.374 9.358 1.00 86.12 92 GLU A CA 1
ATOM 732 C C . GLU A 1 92 ? 8.799 4.762 7.995 1.00 86.12 92 GLU A C 1
ATOM 734 O O . GLU A 1 92 ? 9.547 3.921 7.495 1.00 86.12 92 GLU A O 1
ATOM 739 N N . VAL A 1 93 ? 7.720 5.222 7.352 1.00 83.56 93 VAL A N 1
ATOM 740 C CA . VAL A 1 93 ? 7.356 4.782 5.997 1.00 83.56 93 VAL A CA 1
ATOM 741 C C . VAL A 1 93 ? 8.436 5.175 4.986 1.00 83.56 93 VAL A C 1
ATOM 743 O O . VAL A 1 93 ? 8.873 4.311 4.229 1.00 83.56 93 VAL A O 1
ATOM 746 N N . LEU A 1 94 ? 8.925 6.421 5.012 1.00 86.81 94 LEU A N 1
ATOM 747 C CA . LEU A 1 94 ? 10.042 6.863 4.164 1.00 86.81 94 LEU A CA 1
ATOM 748 C C . LEU A 1 94 ? 11.282 5.998 4.376 1.00 86.81 94 LEU A C 1
ATOM 750 O O . LEU A 1 94 ? 11.787 5.406 3.428 1.00 86.81 94 LEU A O 1
ATOM 754 N N . ARG A 1 95 ? 11.719 5.850 5.631 1.00 88.50 95 ARG A N 1
ATOM 755 C CA . ARG A 1 95 ? 12.898 5.054 5.992 1.00 88.50 95 ARG A CA 1
ATOM 756 C C . ARG A 1 95 ? 12.787 3.610 5.497 1.00 88.50 95 ARG A C 1
ATOM 758 O O . ARG A 1 95 ? 13.782 3.016 5.079 1.00 88.50 95 ARG A O 1
ATOM 765 N N . ARG A 1 96 ? 11.589 3.020 5.568 1.00 84.31 96 ARG A N 1
ATOM 766 C CA . ARG A 1 96 ? 11.328 1.672 5.055 1.00 84.31 96 ARG A CA 1
ATOM 767 C C . ARG A 1 96 ? 11.458 1.630 3.536 1.00 84.31 96 ARG A C 1
ATOM 769 O O . ARG A 1 96 ? 12.211 0.799 3.041 1.00 84.31 96 ARG A O 1
ATOM 776 N N . LEU A 1 97 ? 10.769 2.521 2.825 1.00 85.06 97 LEU A N 1
ATOM 777 C CA . LEU A 1 97 ? 10.792 2.550 1.362 1.00 85.06 97 LEU A CA 1
ATOM 778 C C . LEU A 1 97 ? 12.202 2.830 0.825 1.00 85.06 97 LEU A C 1
ATOM 780 O O . LEU A 1 97 ? 12.629 2.178 -0.117 1.00 85.06 97 LEU A O 1
ATOM 784 N N . GLU A 1 98 ? 12.970 3.717 1.460 1.00 86.81 98 GLU A N 1
ATOM 785 C CA . GLU A 1 98 ? 14.375 3.969 1.112 1.00 86.81 98 GLU A CA 1
ATOM 786 C C . GLU A 1 98 ? 15.253 2.724 1.287 1.00 86.81 98 GLU A C 1
ATOM 788 O O . GLU A 1 98 ? 16.088 2.423 0.435 1.00 86.81 98 GLU A O 1
ATOM 793 N N . LYS A 1 99 ? 15.048 1.961 2.369 1.00 87.00 99 LYS A N 1
ATOM 794 C CA . LYS A 1 99 ? 15.752 0.690 2.597 1.00 87.00 99 LYS A CA 1
ATOM 795 C C . LYS A 1 99 ? 15.336 -0.391 1.595 1.00 87.00 99 LYS A C 1
ATOM 797 O O . LYS A 1 99 ? 16.143 -1.250 1.251 1.00 87.00 99 LYS A O 1
ATOM 802 N N . GLU A 1 100 ? 14.082 -0.359 1.163 1.00 85.06 100 GLU A N 1
ATOM 803 C CA . GLU A 1 100 ? 13.481 -1.278 0.193 1.00 85.06 100 GLU A CA 1
ATOM 804 C C . GLU A 1 100 ? 13.627 -0.774 -1.251 1.00 85.06 100 GLU A C 1
ATOM 806 O O . GLU A 1 100 ? 12.961 -1.291 -2.149 1.00 85.06 100 GLU A O 1
ATOM 811 N N . LYS A 1 101 ? 14.504 0.216 -1.493 1.00 90.56 101 LYS A N 1
ATOM 812 C CA . LYS A 1 101 ? 14.739 0.760 -2.829 1.00 90.56 101 LYS A CA 1
ATOM 813 C C . LYS A 1 101 ? 15.065 -0.381 -3.812 1.00 90.56 101 LYS A C 1
ATOM 815 O O . LYS A 1 101 ? 15.983 -1.171 -3.542 1.00 90.56 101 LYS A O 1
ATOM 820 N N . PRO A 1 102 ? 14.341 -0.471 -4.946 1.00 93.88 102 PRO A N 1
ATOM 821 C CA . PRO A 1 102 ? 14.575 -1.506 -5.944 1.00 93.88 102 PRO A CA 1
ATOM 822 C C . PRO A 1 102 ? 16.014 -1.455 -6.462 1.00 93.88 102 PRO A C 1
ATOM 824 O O . PRO A 1 102 ? 16.659 -0.408 -6.439 1.00 93.88 102 PRO A O 1
ATOM 827 N N . GLN A 1 103 ? 16.524 -2.597 -6.920 1.00 94.62 103 GLN A N 1
ATOM 828 C CA . GLN A 1 103 ? 17.870 -2.689 -7.496 1.00 94.62 103 GLN A CA 1
ATOM 829 C C . GLN A 1 103 ? 17.830 -2.657 -9.023 1.00 94.62 103 GLN A C 1
ATOM 831 O O . GLN A 1 103 ? 18.772 -2.200 -9.666 1.00 94.62 103 GLN A O 1
ATOM 836 N N . THR A 1 104 ? 16.721 -3.109 -9.604 1.00 96.81 104 THR A N 1
ATOM 837 C CA . THR A 1 104 ? 16.521 -3.189 -11.050 1.00 96.81 104 THR A CA 1
ATOM 838 C C . THR A 1 104 ? 15.194 -2.558 -11.458 1.00 96.81 104 THR A C 1
ATOM 840 O O . THR A 1 104 ? 14.284 -2.392 -10.638 1.00 96.81 104 THR A O 1
ATOM 843 N N . LEU A 1 105 ? 15.050 -2.241 -12.747 1.00 95.56 105 LEU A N 1
ATOM 844 C CA . LEU A 1 105 ? 13.775 -1.770 -13.289 1.00 95.56 105 LEU A CA 1
ATOM 845 C C . LEU A 1 105 ? 12.664 -2.822 -13.129 1.00 95.56 105 LEU A C 1
ATOM 847 O O . LEU A 1 105 ? 11.514 -2.462 -12.885 1.00 95.56 105 LEU A O 1
ATOM 851 N N . ALA A 1 106 ? 13.000 -4.115 -13.202 1.00 95.25 106 ALA A N 1
ATOM 852 C CA . ALA A 1 106 ? 12.042 -5.188 -12.941 1.00 95.25 106 ALA A CA 1
ATOM 853 C C . ALA A 1 106 ? 11.513 -5.164 -11.496 1.00 95.25 106 ALA A C 1
ATOM 855 O O . ALA A 1 106 ? 10.304 -5.273 -11.293 1.00 95.25 106 ALA A O 1
ATOM 856 N N . ASP A 1 107 ? 12.386 -4.961 -10.502 1.00 94.50 107 ASP A N 1
ATOM 857 C CA . ASP A 1 107 ? 11.966 -4.848 -9.097 1.00 94.50 107 ASP A CA 1
ATOM 858 C C . ASP A 1 107 ? 11.075 -3.619 -8.888 1.00 94.50 107 ASP A C 1
ATOM 860 O O . ASP A 1 107 ? 10.047 -3.695 -8.216 1.00 94.50 107 ASP A O 1
ATOM 864 N N . GLN A 1 108 ? 11.436 -2.490 -9.509 1.00 94.56 108 GLN A N 1
ATOM 865 C CA . GLN A 1 108 ? 10.639 -1.267 -9.452 1.00 94.56 108 GLN A CA 1
ATOM 866 C C . GLN A 1 108 ? 9.230 -1.493 -10.009 1.00 94.56 108 GLN A C 1
ATOM 868 O O . GLN A 1 108 ? 8.248 -1.138 -9.357 1.00 94.56 108 GLN A O 1
ATOM 873 N N . ILE A 1 109 ? 9.117 -2.099 -11.193 1.00 92.19 109 ILE A N 1
ATOM 874 C CA . ILE A 1 109 ? 7.824 -2.387 -11.825 1.00 92.19 109 ILE A CA 1
ATOM 875 C C . ILE A 1 109 ? 7.000 -3.337 -10.958 1.00 92.19 109 ILE A C 1
ATOM 877 O O . ILE A 1 109 ? 5.803 -3.113 -10.789 1.00 92.19 109 ILE A O 1
ATOM 881 N N . ALA A 1 110 ? 7.622 -4.357 -10.365 1.00 91.81 110 ALA A N 1
ATOM 882 C CA . ALA A 1 110 ? 6.930 -5.288 -9.483 1.00 91.81 110 ALA A CA 1
ATOM 883 C C . ALA A 1 110 ? 6.371 -4.595 -8.228 1.00 91.81 110 ALA A C 1
ATOM 885 O O . ALA A 1 110 ? 5.218 -4.828 -7.856 1.00 91.81 110 ALA A O 1
ATOM 886 N N . ILE A 1 111 ? 7.146 -3.696 -7.610 1.00 88.50 111 ILE A N 1
ATOM 887 C CA . ILE A 1 111 ? 6.697 -2.890 -6.466 1.00 88.50 111 ILE A CA 1
ATOM 888 C C . ILE A 1 111 ? 5.542 -1.974 -6.879 1.00 88.50 111 ILE A C 1
ATOM 890 O O . ILE A 1 111 ? 4.499 -1.984 -6.223 1.00 88.50 111 ILE A O 1
ATOM 894 N N . GLU A 1 112 ? 5.687 -1.226 -7.976 1.00 87.06 112 GLU A N 1
ATOM 895 C CA . GLU A 1 112 ? 4.655 -0.312 -8.478 1.00 87.06 112 GLU A CA 1
ATOM 896 C C . GLU A 1 112 ? 3.357 -1.055 -8.840 1.00 87.06 112 GLU A C 1
ATOM 898 O O . GLU A 1 112 ? 2.267 -0.611 -8.469 1.00 87.06 112 GLU A O 1
ATOM 903 N N . ALA A 1 113 ? 3.461 -2.220 -9.485 1.00 87.12 113 ALA A N 1
ATOM 904 C CA . ALA A 1 113 ? 2.326 -3.087 -9.778 1.00 87.12 113 ALA A CA 1
ATOM 905 C C . ALA A 1 113 ? 1.658 -3.575 -8.488 1.00 87.12 113 ALA A C 1
ATOM 907 O O . ALA A 1 113 ? 0.438 -3.490 -8.354 1.00 87.12 113 ALA A O 1
ATOM 908 N N . SER A 1 114 ? 2.438 -4.025 -7.502 1.00 84.88 114 SER A N 1
ATOM 909 C CA . SER A 1 114 ? 1.894 -4.446 -6.210 1.00 84.88 114 SER A CA 1
ATOM 910 C C . SER A 1 114 ? 1.140 -3.318 -5.514 1.00 84.88 114 SER A C 1
ATOM 912 O O . SER A 1 114 ? 0.075 -3.556 -4.957 1.00 84.88 114 SER A O 1
ATOM 914 N N . TRP A 1 115 ? 1.640 -2.085 -5.601 1.00 81.44 115 TRP A N 1
ATOM 915 C CA . TRP A 1 115 ? 1.021 -0.900 -5.017 1.00 81.44 115 TRP A CA 1
ATOM 916 C C . TRP A 1 115 ? -0.324 -0.610 -5.682 1.00 81.44 115 TRP A C 1
ATOM 918 O O . TRP A 1 115 ? -1.343 -0.463 -5.008 1.00 81.44 115 TRP A O 1
ATOM 928 N N . TYR A 1 116 ? -0.337 -0.637 -7.016 1.00 80.56 116 TYR A N 1
ATOM 929 C CA . TYR A 1 116 ? -1.539 -0.471 -7.820 1.00 80.56 116 TYR A CA 1
ATOM 930 C C . TYR A 1 116 ? -2.594 -1.535 -7.497 1.00 80.56 116 TYR A C 1
ATOM 932 O O . TYR A 1 116 ? -3.736 -1.199 -7.200 1.00 80.56 116 TYR A O 1
ATOM 940 N N . TYR A 1 117 ? -2.226 -2.817 -7.499 1.00 78.62 117 TYR A N 1
ATOM 941 C CA . TYR A 1 117 ? -3.164 -3.908 -7.228 1.00 78.62 117 TYR A CA 1
ATOM 942 C C . TYR A 1 117 ? -3.612 -3.948 -5.765 1.00 78.62 117 TYR A C 1
ATOM 944 O O . TYR A 1 117 ? -4.789 -4.168 -5.503 1.00 78.62 117 TYR A O 1
ATOM 952 N N . THR A 1 118 ? -2.721 -3.707 -4.806 1.00 77.62 118 THR A N 1
ATOM 953 C CA . THR A 1 118 ? -3.060 -3.714 -3.373 1.00 77.62 118 THR A CA 1
ATOM 954 C C . THR A 1 118 ? -3.996 -2.564 -3.033 1.00 77.62 118 THR A C 1
ATOM 956 O O . THR A 1 118 ? -5.067 -2.794 -2.473 1.00 77.62 118 THR A O 1
ATOM 959 N N . GLY A 1 119 ? -3.654 -1.351 -3.468 1.00 76.88 119 GLY A N 1
ATOM 960 C CA . GLY A 1 119 ? -4.475 -0.162 -3.265 1.00 76.88 119 GLY A CA 1
ATOM 961 C C . GLY A 1 119 ? -5.790 -0.162 -4.018 1.00 76.88 119 GLY A C 1
ATOM 962 O O . GLY A 1 119 ? -6.796 0.242 -3.449 1.00 76.88 119 GLY A O 1
ATOM 963 N N . ARG A 1 120 ? -5.817 -0.627 -5.273 1.00 76.56 120 ARG A N 1
ATOM 964 C CA . ARG A 1 120 ? -7.061 -0.627 -6.054 1.00 76.56 120 ARG A CA 1
ATOM 965 C C . ARG A 1 120 ? -7.929 -1.842 -5.805 1.00 76.56 120 ARG A C 1
ATOM 967 O O . ARG A 1 120 ? -9.134 -1.706 -5.860 1.00 76.56 120 ARG A O 1
ATOM 974 N N . LYS A 1 121 ? -7.365 -3.030 -5.581 1.00 76.25 121 LYS A N 1
ATOM 975 C CA . LYS A 1 121 ? -8.148 -4.276 -5.609 1.00 76.25 121 LYS A CA 1
ATOM 976 C C . LYS A 1 121 ? -8.460 -4.853 -4.240 1.00 76.25 121 LYS A C 1
ATOM 978 O O . LYS A 1 121 ? -9.472 -5.539 -4.104 1.00 76.25 121 LYS A O 1
ATOM 983 N N . TYR A 1 122 ? -7.596 -4.622 -3.256 1.00 79.62 122 TYR A N 1
ATOM 984 C CA . TYR A 1 122 ? -7.664 -5.342 -1.985 1.00 79.62 122 TYR A CA 1
ATOM 985 C C . TYR A 1 122 ? -7.968 -4.425 -0.801 1.00 79.62 122 TYR A C 1
ATOM 987 O O . TYR A 1 122 ? -8.853 -4.755 -0.022 1.00 79.62 122 TYR A O 1
ATOM 995 N N . ILE A 1 123 ? -7.332 -3.252 -0.701 1.00 83.62 123 ILE A N 1
ATOM 996 C CA . ILE A 1 123 ? -7.580 -2.314 0.407 1.00 83.62 123 ILE A CA 1
ATOM 997 C C . ILE A 1 123 ? -9.052 -1.854 0.493 1.00 83.62 123 ILE A C 1
ATOM 999 O O . ILE A 1 123 ? -9.594 -1.877 1.594 1.00 83.62 123 ILE A O 1
ATOM 1003 N N . PRO A 1 124 ? -9.754 -1.506 -0.606 1.00 82.88 124 PRO A N 1
ATOM 1004 C CA . PRO A 1 124 ? -11.159 -1.100 -0.522 1.00 82.88 124 PRO A CA 1
ATOM 1005 C C . PRO A 1 124 ? -12.079 -2.175 0.073 1.00 82.88 124 PRO A C 1
ATOM 1007 O O . PRO A 1 124 ? -13.035 -1.850 0.765 1.00 82.88 124 PRO A O 1
ATOM 1010 N N . LYS A 1 125 ? -11.768 -3.459 -0.152 1.00 80.25 125 LYS A N 1
ATOM 1011 C CA . LYS A 1 125 ? -12.581 -4.600 0.304 1.00 80.25 125 LYS A CA 1
ATOM 1012 C C . LYS A 1 125 ? -12.503 -4.847 1.810 1.00 80.25 125 LYS A C 1
ATOM 1014 O O . LYS A 1 125 ? -13.286 -5.621 2.341 1.00 80.25 125 LYS A O 1
ATOM 1019 N N . ILE A 1 126 ? -11.541 -4.217 2.480 1.00 83.62 126 ILE A N 1
ATOM 1020 C CA . ILE A 1 126 ? -11.336 -4.325 3.928 1.00 83.62 126 ILE A CA 1
ATOM 1021 C C . ILE A 1 126 ? -11.716 -3.026 4.656 1.00 83.62 126 ILE A C 1
ATOM 1023 O O . ILE A 1 126 ? -11.335 -2.825 5.810 1.00 83.62 126 ILE A O 1
ATOM 1027 N N . LEU A 1 127 ? -12.422 -2.117 3.972 1.00 88.12 127 LEU A N 1
ATOM 1028 C CA . LEU A 1 127 ? -12.993 -0.915 4.573 1.00 88.12 127 LEU A CA 1
ATOM 1029 C C . LEU A 1 127 ? -14.345 -1.244 5.193 1.00 88.12 127 LEU A C 1
ATOM 1031 O O . LEU A 1 127 ? -15.157 -1.928 4.576 1.00 88.12 127 LEU A O 1
ATOM 1035 N N . TYR A 1 128 ? -14.595 -0.713 6.384 1.00 89.31 128 TYR A N 1
ATOM 1036 C CA . TYR A 1 128 ? -15.838 -0.905 7.124 1.00 89.31 128 TYR A CA 1
ATOM 1037 C C . TYR A 1 128 ? -16.520 0.429 7.410 1.00 89.31 128 TYR A C 1
ATOM 1039 O O . TYR A 1 128 ? -15.842 1.420 7.670 1.00 89.31 128 TYR A O 1
ATOM 1047 N N . VAL A 1 129 ? -17.852 0.427 7.441 1.00 89.31 129 VAL A N 1
ATOM 1048 C CA . VAL A 1 129 ? -18.679 1.482 8.041 1.00 89.31 129 VAL A CA 1
ATOM 1049 C C . VAL A 1 129 ? -19.418 0.852 9.219 1.00 89.31 129 VAL A C 1
ATOM 1051 O O . VAL A 1 129 ? -20.290 -0.002 9.046 1.00 89.31 129 VAL A O 1
ATOM 1054 N N . GLY A 1 130 ? -19.017 1.219 10.438 1.00 86.31 130 GLY A N 1
ATOM 1055 C CA . GLY A 1 130 ? -19.415 0.482 11.639 1.00 86.31 130 GLY A CA 1
ATOM 1056 C C . GLY A 1 130 ? -18.918 -0.967 11.585 1.00 86.31 130 GLY A C 1
ATOM 1057 O O . GLY A 1 130 ? -17.715 -1.216 11.482 1.00 86.31 130 GLY A O 1
ATOM 1058 N N . ASP A 1 131 ? -19.847 -1.923 11.631 1.00 83.44 131 ASP A N 1
ATOM 1059 C CA . ASP A 1 131 ? -19.537 -3.360 11.602 1.00 83.44 131 ASP A CA 1
ATOM 1060 C C . ASP A 1 131 ? -19.698 -4.009 10.219 1.00 83.44 131 ASP A C 1
ATOM 1062 O O . ASP A 1 131 ? -19.386 -5.187 10.057 1.00 83.44 131 ASP A O 1
ATOM 1066 N N . SER A 1 132 ? -20.159 -3.261 9.212 1.00 84.69 132 SER A N 1
ATOM 1067 C CA . SER A 1 132 ? -20.381 -3.775 7.852 1.00 84.69 132 SER A CA 1
ATOM 1068 C C . SER A 1 132 ? -19.249 -3.369 6.917 1.00 84.69 132 SER A C 1
ATOM 1070 O O . SER A 1 132 ? -18.727 -2.260 7.031 1.00 84.69 132 SER A O 1
ATOM 1072 N N . GLN A 1 133 ? -18.867 -4.251 5.990 1.00 86.94 133 GLN A N 1
ATOM 1073 C CA . GLN A 1 133 ? -17.937 -3.885 4.920 1.00 86.94 133 GLN A CA 1
ATOM 1074 C C . GLN A 1 133 ? -18.575 -2.807 4.039 1.00 86.94 133 GLN A C 1
ATOM 1076 O O . GLN A 1 133 ? -19.759 -2.880 3.722 1.00 86.94 133 GLN A O 1
ATOM 1081 N N . LEU A 1 134 ? -17.789 -1.796 3.669 1.00 85.19 134 LEU A N 1
ATOM 1082 C CA . LEU A 1 134 ? -18.234 -0.705 2.804 1.00 85.19 134 LEU A CA 1
ATOM 1083 C C . LEU A 1 134 ? -18.593 -1.228 1.409 1.00 85.19 134 LEU A C 1
ATOM 1085 O O . LEU A 1 134 ? -19.593 -0.805 0.835 1.00 85.19 134 LEU A O 1
ATOM 1089 N N . PHE A 1 135 ? -17.779 -2.148 0.885 1.00 83.00 135 PHE A N 1
ATOM 1090 C CA . PHE A 1 135 ? -18.008 -2.790 -0.403 1.00 83.00 135 PHE A CA 1
ATOM 1091 C C . PHE A 1 135 ? -18.164 -4.300 -0.230 1.00 83.00 135 PHE A C 1
ATOM 1093 O O . PHE A 1 135 ? -17.240 -4.964 0.241 1.00 83.00 135 PHE A O 1
ATOM 1100 N N . ASP A 1 136 ? -19.307 -4.828 -0.651 1.00 77.88 136 ASP A N 1
ATOM 1101 C CA . ASP A 1 136 ? -19.627 -6.247 -0.726 1.00 77.88 136 ASP A CA 1
ATOM 1102 C C . ASP A 1 136 ? -19.950 -6.667 -2.177 1.00 77.88 136 ASP A C 1
ATOM 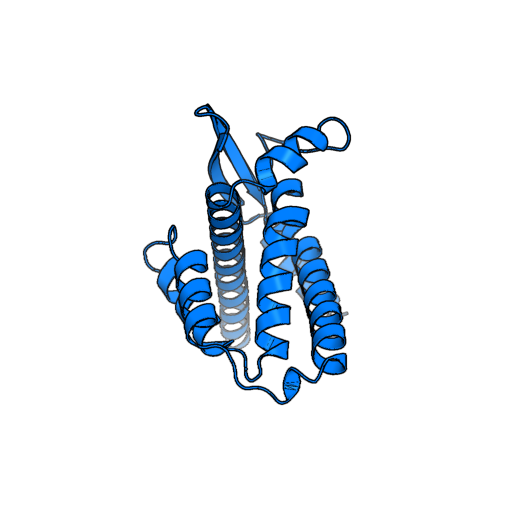1104 O O . ASP A 1 136 ? -19.719 -5.928 -3.138 1.00 77.88 136 ASP A O 1
ATOM 1108 N N . GLU A 1 137 ? -20.431 -7.897 -2.370 1.00 68.25 137 GLU A N 1
ATOM 1109 C CA . GLU A 1 137 ? -20.762 -8.412 -3.706 1.00 68.25 137 GLU A CA 1
ATOM 1110 C C . GLU A 1 137 ? -21.899 -7.637 -4.396 1.00 68.25 137 GLU A C 1
ATOM 1112 O O . GLU A 1 137 ? -22.000 -7.673 -5.622 1.00 68.25 137 GLU A O 1
ATOM 1117 N N . SER A 1 138 ? -22.740 -6.923 -3.640 1.00 69.88 138 SER A N 1
ATOM 1118 C CA . SER A 1 138 ? -23.917 -6.218 -4.153 1.00 69.88 138 SER A CA 1
ATOM 1119 C C . SER A 1 138 ? -23.626 -4.805 -4.665 1.00 69.88 138 SER A C 1
ATOM 1121 O O . SER A 1 138 ? -24.397 -4.291 -5.475 1.00 69.88 138 SER A O 1
ATOM 1123 N N . ASN A 1 139 ? -22.512 -4.191 -4.254 1.00 71.38 139 ASN A N 1
ATOM 1124 C CA . ASN A 1 139 ? -22.128 -2.822 -4.628 1.00 71.38 139 ASN A CA 1
ATOM 1125 C C . ASN A 1 139 ? -20.700 -2.731 -5.210 1.00 71.38 139 ASN A C 1
ATOM 1127 O O . ASN A 1 139 ? -20.047 -1.686 -5.173 1.00 71.38 139 ASN A O 1
ATOM 1131 N N . ILE A 1 140 ? -20.211 -3.826 -5.801 1.00 68.62 140 ILE A N 1
ATOM 1132 C CA . ILE A 1 140 ? -18.869 -3.895 -6.396 1.00 68.62 140 ILE A CA 1
ATOM 1133 C C . ILE A 1 140 ? -18.679 -2.921 -7.577 1.00 68.62 140 ILE A C 1
ATOM 1135 O O . ILE A 1 140 ? -17.552 -2.567 -7.917 1.00 68.62 140 ILE A O 1
ATOM 1139 N N . ASP A 1 141 ? -19.753 -2.447 -8.206 1.00 66.06 141 ASP A N 1
ATOM 1140 C CA . ASP A 1 141 ? -19.662 -1.452 -9.280 1.00 66.06 141 ASP A CA 1
ATOM 1141 C C . ASP A 1 141 ? -19.284 -0.056 -8.756 1.00 66.06 141 ASP A C 1
ATOM 1143 O O . ASP A 1 141 ? -18.475 0.631 -9.389 1.00 66.06 141 ASP A O 1
ATOM 1147 N N . ASP A 1 142 ? -19.739 0.312 -7.554 1.00 68.19 142 ASP A N 1
ATOM 1148 C CA . ASP A 1 142 ? -19.326 1.541 -6.859 1.00 68.19 142 ASP A CA 1
ATOM 1149 C C . ASP A 1 142 ? -17.836 1.473 -6.475 1.00 68.19 142 ASP A C 1
ATOM 1151 O O . ASP A 1 142 ? -17.101 2.462 -6.560 1.00 68.19 142 ASP A O 1
ATOM 1155 N N . TYR A 1 143 ? -17.339 0.265 -6.180 1.00 70.50 143 TYR A N 1
ATOM 1156 C CA . TYR A 1 143 ? -15.907 -0.002 -6.017 1.00 70.50 143 TYR A CA 1
ATOM 1157 C C . TYR A 1 143 ? -15.104 0.349 -7.281 1.00 70.50 143 TYR A C 1
ATOM 1159 O O . TYR A 1 143 ? -14.050 0.980 -7.177 1.00 70.50 143 TYR A O 1
ATOM 1167 N N . TYR A 1 144 ? -15.579 -0.007 -8.483 1.00 66.75 144 TYR A N 1
ATOM 1168 C CA . TYR A 1 144 ? -14.843 0.270 -9.726 1.00 66.75 144 TYR A CA 1
ATOM 1169 C C . TYR A 1 144 ? -14.783 1.760 -10.073 1.00 66.75 144 TYR A C 1
ATOM 1171 O O . TYR A 1 144 ? -13.885 2.168 -10.821 1.00 66.75 144 TYR A O 1
ATOM 1179 N N . GLN A 1 145 ? -15.712 2.560 -9.550 1.00 67.81 145 GLN A N 1
ATOM 1180 C CA . GLN A 1 145 ? -15.697 4.013 -9.686 1.00 67.81 145 GLN A CA 1
ATOM 1181 C C . GLN A 1 145 ? -14.707 4.641 -8.700 1.00 67.81 145 GLN A C 1
ATOM 1183 O O . GLN A 1 145 ? -13.838 5.403 -9.125 1.00 67.81 145 GLN A O 1
ATOM 1188 N N . LEU A 1 146 ? -14.739 4.220 -7.430 1.00 71.88 146 LEU A N 1
ATOM 1189 C CA . LEU A 1 146 ? -13.836 4.704 -6.382 1.00 71.88 146 LEU A CA 1
ATOM 1190 C C . LEU A 1 146 ? -12.354 4.524 -6.746 1.00 71.88 146 LEU A C 1
ATOM 1192 O O . LEU A 1 146 ? -11.535 5.427 -6.600 1.00 71.88 146 LEU A O 1
ATOM 1196 N N . VAL A 1 147 ? -11.985 3.344 -7.244 1.00 68.31 147 VAL A N 1
ATOM 1197 C CA . VAL A 1 147 ? -10.572 2.965 -7.434 1.00 68.31 147 VAL A CA 1
ATOM 1198 C C . VAL A 1 147 ? -9.915 3.623 -8.649 1.00 68.31 147 VAL A C 1
ATOM 1200 O O . VAL A 1 147 ? -8.725 3.406 -8.901 1.00 68.31 147 VAL A O 1
ATOM 1203 N N . ARG A 1 148 ? -10.671 4.407 -9.429 1.00 72.75 148 ARG A N 1
ATOM 1204 C CA . ARG A 1 148 ? -10.138 5.217 -10.534 1.00 72.75 148 ARG A CA 1
ATOM 1205 C C . ARG A 1 148 ? -9.600 6.560 -10.059 1.00 72.75 148 ARG A C 1
ATOM 1207 O O . ARG A 1 148 ? -8.715 7.091 -10.731 1.00 72.75 148 ARG A O 1
ATOM 1214 N N . ASP A 1 149 ? -10.078 7.055 -8.922 1.00 80.81 149 ASP A N 1
ATOM 1215 C CA . ASP A 1 149 ? -9.587 8.277 -8.302 1.00 80.81 149 ASP A CA 1
ATOM 1216 C C . ASP A 1 149 ? -8.192 8.038 -7.691 1.00 80.81 149 ASP A C 1
ATOM 1218 O O . ASP A 1 149 ? -7.971 7.138 -6.872 1.00 80.81 149 ASP A O 1
ATOM 1222 N N . MET A 1 150 ? -7.212 8.817 -8.154 1.00 78.06 150 MET A N 1
ATOM 1223 C CA . MET A 1 150 ? -5.819 8.693 -7.725 1.00 78.06 150 MET A CA 1
ATOM 1224 C C . MET A 1 150 ? -5.573 9.256 -6.324 1.00 78.06 150 MET A C 1
ATOM 1226 O O . MET A 1 150 ? -4.674 8.760 -5.636 1.00 78.06 150 MET A O 1
ATOM 1230 N N . ASP A 1 151 ? -6.364 10.232 -5.888 1.00 80.44 151 ASP A N 1
ATOM 1231 C CA . ASP A 1 151 ? -6.267 10.820 -4.554 1.00 80.44 151 ASP A CA 1
ATOM 1232 C C . ASP A 1 151 ? -6.827 9.838 -3.527 1.00 80.44 151 ASP A C 1
ATOM 1234 O O . ASP A 1 151 ? -6.174 9.553 -2.517 1.00 80.44 151 ASP A O 1
ATOM 1238 N N . VAL A 1 152 ? -7.966 9.209 -3.843 1.00 82.88 152 VAL A N 1
ATOM 1239 C CA . VAL A 1 152 ? -8.526 8.122 -3.029 1.00 82.88 152 VAL A CA 1
ATOM 1240 C C . VAL A 1 152 ? -7.551 6.953 -2.936 1.00 82.88 152 VAL A C 1
ATOM 1242 O O . VAL A 1 152 ? -7.254 6.478 -1.839 1.00 82.88 152 VAL A O 1
ATOM 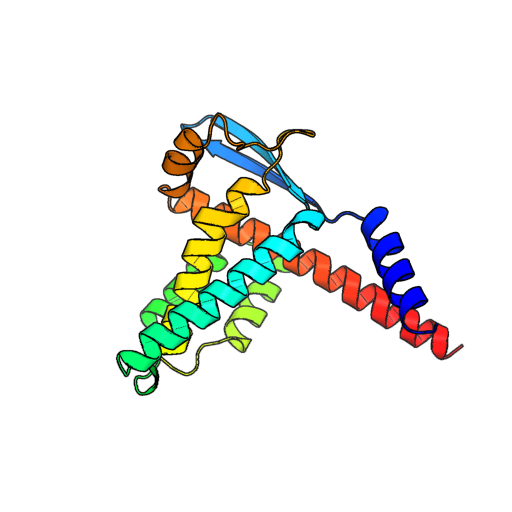1245 N N . LEU A 1 153 ? -6.987 6.508 -4.063 1.00 82.19 153 LEU A N 1
ATOM 1246 C CA . LEU A 1 153 ? -5.994 5.433 -4.066 1.00 82.19 153 LEU A CA 1
ATOM 1247 C C . LEU A 1 153 ? -4.798 5.759 -3.159 1.00 82.19 153 LEU A C 1
ATOM 1249 O O . LEU A 1 153 ? -4.360 4.921 -2.367 1.00 82.19 153 LEU A O 1
ATOM 1253 N N . THR A 1 154 ? -4.277 6.979 -3.271 1.00 82.50 154 THR A N 1
ATOM 1254 C CA . THR A 1 154 ? -3.133 7.441 -2.481 1.00 82.50 154 THR A CA 1
ATOM 1255 C C . THR A 1 154 ? -3.473 7.483 -0.992 1.00 82.50 154 THR A C 1
ATOM 1257 O O . THR A 1 154 ? -2.698 6.992 -0.170 1.00 82.50 154 THR A O 1
ATOM 1260 N N . LEU A 1 155 ? -4.655 7.990 -0.630 1.00 85.94 155 LEU A N 1
ATOM 1261 C CA . LEU A 1 155 ? -5.157 7.977 0.743 1.00 85.94 155 LEU A CA 1
ATOM 1262 C C . LEU A 1 155 ? -5.225 6.553 1.309 1.00 85.94 155 LEU A C 1
ATOM 1264 O O . LEU A 1 155 ? -4.679 6.298 2.385 1.00 85.94 155 LEU A O 1
ATOM 1268 N N . LEU A 1 156 ? -5.849 5.624 0.582 1.00 86.44 156 LEU A N 1
ATOM 1269 C CA . LEU A 1 156 ? -6.036 4.242 1.026 1.00 86.44 156 LEU A CA 1
ATOM 1270 C C . LEU A 1 156 ? -4.707 3.541 1.304 1.00 86.44 156 LEU A C 1
ATOM 1272 O O . LEU A 1 156 ? -4.558 2.870 2.326 1.00 86.44 156 LEU A O 1
ATOM 1276 N N . ILE A 1 157 ? -3.714 3.731 0.438 1.00 83.75 157 ILE A N 1
ATOM 1277 C CA . ILE A 1 157 ? -2.411 3.089 0.616 1.00 83.75 157 ILE A CA 1
ATOM 1278 C C . ILE A 1 157 ? -1.604 3.740 1.743 1.00 83.75 157 ILE A C 1
ATOM 1280 O O . ILE A 1 157 ? -0.900 3.043 2.484 1.00 83.75 157 ILE A O 1
ATOM 1284 N N . ASN A 1 158 ? -1.742 5.051 1.931 1.00 85.94 158 ASN A N 1
ATOM 1285 C CA . ASN A 1 158 ? -1.136 5.746 3.063 1.00 85.94 158 ASN A CA 1
ATOM 1286 C C . ASN A 1 158 ? -1.720 5.223 4.384 1.00 85.94 158 ASN A C 1
ATOM 1288 O O . ASN A 1 158 ? -0.964 4.869 5.290 1.00 85.94 158 ASN A O 1
ATOM 1292 N N . LYS A 1 159 ? -3.048 5.067 4.470 1.00 88.12 159 LYS A N 1
ATOM 1293 C CA . LYS A 1 159 ? -3.721 4.524 5.661 1.00 88.12 159 LYS A CA 1
ATOM 1294 C C . LYS A 1 159 ? -3.390 3.056 5.907 1.00 88.12 159 LYS A C 1
ATOM 1296 O O . LYS A 1 159 ? -3.112 2.679 7.043 1.00 88.12 159 LYS A O 1
ATOM 1301 N N . PHE A 1 160 ? -3.283 2.250 4.858 1.00 86.00 160 PHE A N 1
ATOM 1302 C CA . PHE A 1 160 ? -2.792 0.880 4.983 1.00 86.00 160 PHE A CA 1
ATOM 1303 C C . PHE A 1 160 ? -1.334 0.822 5.474 1.00 86.00 160 PHE A C 1
ATOM 1305 O O . PHE A 1 160 ? -0.991 0.028 6.350 1.00 86.00 160 PHE A O 1
ATOM 1312 N N . SER A 1 161 ? -0.464 1.703 4.974 1.00 83.12 161 SER A N 1
ATOM 1313 C CA . SER A 1 161 ? 0.933 1.788 5.424 1.00 83.12 161 SER A CA 1
ATOM 1314 C C . SER A 1 161 ? 1.047 2.207 6.890 1.00 83.12 161 SER A C 1
ATOM 1316 O O . SER A 1 161 ? 1.895 1.682 7.618 1.00 83.12 161 SER A O 1
ATOM 1318 N N . GLU A 1 162 ? 0.183 3.119 7.335 1.00 85.62 162 GLU A N 1
ATOM 1319 C CA . GLU A 1 162 ? 0.050 3.511 8.737 1.00 85.62 162 GLU A CA 1
ATOM 1320 C C . GLU A 1 162 ? -0.382 2.314 9.603 1.00 85.62 162 GLU A C 1
ATOM 1322 O O . GLU A 1 162 ? 0.246 2.044 10.630 1.00 85.62 162 GLU A O 1
ATOM 1327 N N . LEU A 1 163 ? -1.375 1.537 9.152 1.00 85.31 163 LEU A N 1
ATOM 1328 C CA . LEU A 1 163 ? -1.889 0.354 9.852 1.00 85.31 163 LEU A CA 1
ATOM 1329 C C . LEU A 1 163 ? -0.792 -0.698 10.052 1.00 85.31 163 LEU A C 1
ATOM 1331 O O . LEU A 1 163 ? -0.557 -1.156 11.173 1.00 85.31 163 LEU A O 1
ATOM 1335 N N . MET A 1 164 ? -0.059 -1.003 8.979 1.00 80.19 164 MET A N 1
ATOM 1336 C CA . MET A 1 164 ? 1.087 -1.917 8.994 1.00 80.19 164 MET A CA 1
ATOM 1337 C C . MET A 1 164 ? 2.190 -1.462 9.952 1.00 80.19 164 MET A C 1
ATOM 1339 O O . MET A 1 164 ? 2.811 -2.278 10.636 1.00 80.19 164 MET A O 1
ATOM 1343 N N . THR A 1 165 ? 2.448 -0.154 10.007 1.00 79.56 165 THR A N 1
ATOM 1344 C CA . THR A 1 165 ? 3.481 0.419 10.878 1.00 79.56 165 THR A CA 1
ATOM 1345 C C . THR A 1 165 ? 3.091 0.262 12.346 1.00 79.56 165 THR A C 1
ATOM 1347 O O . THR A 1 165 ? 3.862 -0.303 13.123 1.00 79.56 165 THR A O 1
ATOM 1350 N N . ARG A 1 166 ? 1.858 0.643 12.706 1.00 79.38 166 ARG A N 1
ATOM 1351 C CA . ARG A 1 166 ? 1.320 0.484 14.068 1.00 79.38 166 ARG A CA 1
ATOM 1352 C C . ARG A 1 166 ? 1.305 -0.980 14.515 1.00 79.38 166 ARG A C 1
ATOM 1354 O O . ARG A 1 166 ? 1.692 -1.288 15.641 1.00 79.38 166 ARG A O 1
ATOM 1361 N N . GLN A 1 167 ? 0.913 -1.904 13.634 1.00 77.69 167 GLN A N 1
ATOM 1362 C CA . GLN A 1 167 ? 0.967 -3.339 13.927 1.00 77.69 167 GLN A CA 1
ATOM 1363 C C . GLN A 1 167 ? 2.395 -3.792 14.267 1.00 77.69 167 GLN A C 1
ATOM 1365 O O . GLN A 1 167 ? 2.613 -4.498 15.253 1.00 77.69 167 GLN A O 1
ATOM 1370 N N . ARG A 1 168 ? 3.388 -3.359 13.485 1.00 76.31 168 ARG A N 1
ATOM 1371 C CA . ARG A 1 168 ? 4.787 -3.752 13.683 1.00 76.31 168 ARG A CA 1
ATOM 1372 C C . ARG A 1 168 ? 5.371 -3.239 15.000 1.00 76.31 168 ARG A C 1
ATOM 1374 O O . ARG A 1 168 ? 6.117 -3.969 15.654 1.00 76.31 168 ARG A O 1
ATOM 1381 N N . GLU A 1 169 ? 5.032 -2.017 15.400 1.00 74.88 169 GLU A N 1
ATOM 1382 C CA . GLU A 1 169 ? 5.446 -1.440 16.686 1.00 74.88 169 GLU A CA 1
ATOM 1383 C C . GLU A 1 169 ? 4.926 -2.264 17.872 1.00 74.88 169 GLU A C 1
ATOM 1385 O O . GLU A 1 169 ? 5.658 -2.521 18.836 1.00 74.88 169 GLU A O 1
ATOM 1390 N N . ILE A 1 170 ? 3.684 -2.749 17.781 1.00 70.69 170 ILE A N 1
ATOM 1391 C CA . ILE A 1 170 ? 3.100 -3.651 18.778 1.00 70.69 170 ILE A CA 1
ATOM 1392 C C . ILE A 1 170 ? 3.844 -4.989 18.785 1.00 70.69 170 ILE A C 1
ATOM 1394 O O . ILE A 1 170 ? 4.253 -5.453 19.852 1.00 70.69 170 ILE A O 1
ATOM 1398 N N . GLU A 1 171 ? 4.085 -5.594 17.619 1.00 70.00 171 GLU A N 1
ATOM 1399 C CA . GLU A 1 171 ? 4.834 -6.853 17.518 1.00 70.00 171 GLU A CA 1
ATOM 1400 C C . GLU A 1 171 ? 6.244 -6.747 18.121 1.00 70.00 171 GLU A C 1
ATOM 1402 O O . GLU A 1 171 ? 6.694 -7.660 18.821 1.00 70.00 171 GLU A O 1
ATOM 1407 N N . GLN A 1 172 ? 6.951 -5.643 17.870 1.00 70.62 172 GLN A N 1
ATOM 1408 C CA . GLN A 1 172 ? 8.282 -5.386 18.425 1.00 70.62 172 GLN A CA 1
ATOM 1409 C C . GLN A 1 172 ? 8.235 -5.177 19.937 1.00 70.62 172 GLN A C 1
ATOM 1411 O O . GLN A 1 172 ? 9.036 -5.766 20.662 1.00 70.62 172 GLN A O 1
ATOM 1416 N N . SER A 1 173 ? 7.263 -4.409 20.424 1.00 65.12 173 SER A N 1
ATOM 1417 C CA . SER A 1 173 ? 7.067 -4.176 21.855 1.00 65.12 173 SER A CA 1
ATOM 1418 C C . SER A 1 173 ? 6.782 -5.486 22.602 1.00 65.12 173 SER A C 1
ATOM 1420 O O . SER A 1 173 ? 7.384 -5.751 23.641 1.00 65.12 173 SER A O 1
ATOM 1422 N N . VAL A 1 174 ? 5.953 -6.372 22.037 1.00 64.31 174 VAL A N 1
ATOM 1423 C CA . VAL A 1 174 ? 5.699 -7.715 22.587 1.00 64.31 174 VAL A CA 1
ATOM 1424 C C . VAL A 1 174 ? 6.964 -8.582 22.578 1.00 64.31 174 VAL A C 1
ATOM 1426 O O . VAL A 1 174 ? 7.224 -9.293 23.551 1.00 64.31 174 VAL A O 1
ATOM 1429 N N . LYS A 1 175 ? 7.773 -8.539 21.511 1.00 66.25 175 LYS A N 1
ATOM 1430 C CA . LYS A 1 175 ? 9.058 -9.265 21.447 1.00 66.25 175 LYS A CA 1
ATOM 1431 C C . LYS A 1 175 ? 10.038 -8.782 22.519 1.00 66.25 175 LYS A C 1
ATOM 1433 O O . LYS A 1 175 ? 10.647 -9.613 23.190 1.00 66.25 175 LYS A O 1
ATOM 1438 N N . ASN A 1 176 ? 10.138 -7.472 22.722 1.00 65.00 176 ASN A N 1
ATOM 1439 C CA . ASN A 1 176 ? 11.040 -6.878 23.706 1.00 65.00 176 ASN A CA 1
ATOM 1440 C C . ASN A 1 176 ? 10.615 -7.203 25.142 1.00 65.00 176 ASN A C 1
ATOM 1442 O O . ASN A 1 176 ? 11.465 -7.574 25.944 1.00 65.00 176 ASN A O 1
ATOM 1446 N N . LEU A 1 177 ? 9.310 -7.168 25.444 1.00 61.69 177 LEU A N 1
ATOM 1447 C CA . LEU A 1 177 ? 8.769 -7.596 26.742 1.00 61.69 177 LEU A CA 1
ATOM 1448 C C . LEU A 1 177 ? 9.064 -9.073 27.045 1.00 61.69 177 LEU A C 1
ATOM 1450 O O . LEU A 1 177 ? 9.338 -9.429 28.187 1.00 61.69 177 LEU A O 1
ATOM 1454 N N . LYS A 1 178 ? 9.040 -9.949 26.030 1.00 55.75 178 LYS A N 1
ATOM 1455 C CA . LYS A 1 178 ? 9.426 -11.362 26.189 1.00 55.75 178 LYS A CA 1
ATOM 1456 C C . LYS A 1 178 ? 10.920 -11.522 26.456 1.00 55.75 178 LYS A C 1
ATOM 1458 O O . LYS A 1 178 ? 11.291 -12.373 27.258 1.00 55.75 178 LYS A O 1
ATOM 1463 N N . ALA A 1 179 ? 11.766 -10.729 25.800 1.00 56.91 179 ALA A N 1
ATOM 1464 C CA . ALA A 1 179 ? 13.211 -10.773 26.004 1.00 56.91 179 ALA A CA 1
ATOM 1465 C C . ALA A 1 179 ? 13.591 -10.350 27.432 1.00 56.91 179 ALA A C 1
ATOM 1467 O O . ALA A 1 179 ? 14.366 -11.046 28.077 1.00 56.91 179 ALA A O 1
ATOM 1468 N N . THR A 1 180 ? 12.984 -9.285 27.963 1.00 52.94 180 THR A N 1
ATOM 1469 C CA . THR A 1 180 ? 13.190 -8.862 29.359 1.00 52.94 180 THR A CA 1
ATOM 1470 C C . THR A 1 180 ? 12.570 -9.820 30.373 1.00 52.94 180 THR A C 1
ATOM 1472 O O . THR A 1 180 ? 13.192 -10.090 31.392 1.00 52.94 180 THR A O 1
ATOM 1475 N N . ALA A 1 181 ? 11.402 -10.408 30.092 1.00 50.62 181 ALA A N 1
ATOM 1476 C CA . ALA A 1 181 ? 10.798 -11.430 30.956 1.00 50.62 181 ALA A CA 1
ATOM 1477 C C . ALA A 1 181 ? 11.544 -12.781 30.954 1.00 50.62 181 ALA A C 1
ATOM 1479 O O . ALA A 1 181 ? 11.281 -13.611 31.812 1.00 50.62 181 ALA A O 1
ATOM 1480 N N . SER A 1 182 ? 12.442 -13.019 29.991 1.00 48.19 182 SER A N 1
ATOM 1481 C CA . SER A 1 182 ? 13.293 -14.222 29.929 1.00 48.19 182 SER A CA 1
ATOM 1482 C C . SER A 1 182 ? 14.668 -14.017 30.580 1.00 48.19 182 SER A C 1
ATOM 1484 O O . SER A 1 182 ? 15.459 -14.955 30.631 1.00 48.19 182 SER A O 1
ATOM 1486 N N . LEU A 1 183 ? 14.971 -12.785 31.005 1.00 45.12 183 LEU A N 1
ATOM 1487 C CA . LEU A 1 183 ? 16.223 -12.379 31.651 1.00 45.12 183 LEU A CA 1
ATOM 1488 C C . LEU A 1 183 ? 16.062 -12.142 33.165 1.00 45.12 183 LEU A C 1
ATOM 1490 O O . LEU A 1 183 ? 17.062 -11.898 33.836 1.00 45.12 183 LEU A O 1
ATOM 1494 N N . ASN A 1 184 ? 14.831 -12.239 33.679 1.00 42.59 184 ASN A N 1
ATOM 1495 C CA . ASN A 1 184 ? 14.470 -12.219 35.100 1.00 42.59 184 ASN A CA 1
ATOM 1496 C C . ASN A 1 184 ? 13.921 -13.589 35.511 1.00 42.59 184 ASN A C 1
ATOM 1498 O O . ASN A 1 184 ? 14.055 -13.930 36.705 1.00 42.59 184 ASN A O 1
#

Radius of gyration: 18.42 Å; chains: 1; bounding box: 43×44×56 Å

Foldseek 3Di:
DVVVVVVVVVVVLCVVCFQKDWDFDADPNDTATKMFTCVLVVVLVVVLVVLLVVQLVVCVVVVQQVAAAPVVVLVVVLCLLQVPPDDPLSVVLSVVSVVVPDGTNSNVRSNVRSLLCSLLPPLQQRMDRVPHRPDDPVCVVVSVVQSVDSNSSSVSSNNSSSSVVVVVVSVVVVVVVVVVVVVD

Sequence (184 aa):
MKRDKALEILRAANEKRAVQIDFPLVIDGIEIPVTMKNIDVIDVSMMQQMTIEKALNEARQEGLHLLPVNEMRWEAHLKRATENLEGPVKKEVLRRLEKEKPQTLADQIAIEASWYYTGRKYIPKILYVGDSQLFDESNIDDYYQLVRDMDVLTLLINKFSELMTRQREIEQSVKNLKATASLN